Protein AF-A0A914U7F3-F1 (afdb_monomer)

Foldseek 3Di:
DDDDDDDDDDDDDDDDPDPCPPCVVVVVVVVLVVDDPVVNVVVVVVVVVVPPDDDDDDDDDDDDDDDDDDDDDDDDDDDDDDDDDDDDDDDDDDDDDPDPDDPPDPPPPCLVVLVVVQVVLVVVLVVLVVVLVVLVVVLVVLVVVLVVLVVVLVVLVVVQVVCPPNRDVVSSVVSVVVSVVSVVVSVVSVVVSVVSVVVSVVSLVVQCVDPSRVPPPVSVVSVVD

Radius of gyration: 33.38 Å; Cα contacts (8 Å, |Δi|>4): 87; chains: 1; bounding box: 65×65×90 Å

pLDDT: mean 70.95, std 24.15, range [32.59, 98.25]

Mean predicted aligned error: 20.34 Å

Sequence (225 aa):
MQRVTKLVALGTGGGAAYYGYQNYDMIKEKMEESLPAPVREFLGMARKHQIAAVEPPKIKSLPSPVVPREEPVSTTKLPSPPLKKPDAPIRTVEPVDVKASHIGSITSSNTAEANELNKQLENRILAAISSAEKKVKTANDAKVHTIQAIQEHAARLKKAVDDGANANWDLVSESLINTEKLSKSDMSVEAHSRNYIDSLRKIINDGKSNPSTSNNPLLLNAIET

Solvent-accessible surface area (backbone atoms only — not comparable to full-atom values): 14123 Å² total; per-residue (Å²): 136,88,83,84,82,83,84,79,83,84,77,87,75,90,88,72,92,84,67,59,81,89,43,45,68,64,54,47,51,58,52,52,69,71,44,59,68,73,59,43,53,52,57,53,53,60,49,62,76,59,71,82,65,80,84,80,82,88,74,82,84,78,84,80,85,84,80,83,80,88,75,91,81,81,89,78,89,81,85,82,84,84,90,78,85,91,81,86,81,92,78,84,88,73,90,76,81,81,75,77,76,79,77,75,80,76,77,87,81,54,60,68,62,30,49,50,53,34,54,55,48,50,56,48,49,54,54,32,49,56,50,23,52,54,33,44,50,52,24,50,52,35,45,52,53,27,52,51,33,48,51,51,27,52,53,42,45,50,49,27,62,75,45,53,93,74,37,58,61,64,65,30,51,54,32,46,53,50,26,53,53,37,45,56,49,27,55,53,40,39,55,52,23,50,54,37,48,53,49,39,52,48,54,48,51,54,36,54,72,32,86,68,35,43,83,43,69,64,58,62,58,62,71,80,105

Nearest PDB structures (foldseek):
  8qbs-assembly1_A  TM=7.325E-01  e=6.438E-01  Nostoc punctiforme
  7o3x-assembly1_C  TM=5.252E-01  e=4.048E-01  Synechocystis sp. PCC 6803 substr. Kazusa
  6zw4-assembly1_E  TM=6.845E-01  e=1.368E+00  Nostoc punctiforme
  8qhw-assembly1_E  TM=4.955E-01  e=8.604E-01  Synechocystis sp. PCC 6803
  8qbw-assembly1_A  TM=4.925E-01  e=9.118E-01  Nostoc punctiforme

Secondary structure (DSSP, 8-state):
----------------SSS-SSSHHHHHHHHHHTS-HHHHHHHHHHHHTTTTS-PPP-PPPPPPPPPPPP--------PPPPP---------PPPPP----------TTSHHHHHHHHHHHHHHHHHHHHHHHHHHHHHHHHHHHHHHHHHHHHHHHHHHHHHGGG--HHHHHHHHHHHHHHHHHHHHHHHHHHHHHHHHHHHHHHHHHSTTTTT-HHHHHHHH-

Structure (mmCIF, N/CA/C/O backbone):
data_AF-A0A914U7F3-F1
#
_entry.id   AF-A0A914U7F3-F1
#
loop_
_atom_site.group_PDB
_atom_site.id
_atom_site.type_symbol
_atom_site.label_atom_id
_atom_site.label_alt_id
_atom_site.label_comp_id
_atom_site.label_asym_id
_atom_site.label_entity_id
_atom_site.label_seq_id
_atom_site.pdbx_PDB_ins_code
_atom_site.Cartn_x
_atom_site.Cartn_y
_atom_site.Cartn_z
_atom_site.occupancy
_atom_site.B_iso_or_equiv
_atom_site.auth_seq_id
_atom_site.auth_comp_id
_atom_site.auth_asym_id
_atom_site.auth_atom_id
_atom_site.pdbx_PDB_model_num
ATOM 1 N N . MET A 1 1 ? 35.475 -22.602 -35.988 1.00 41.44 1 MET A N 1
ATOM 2 C CA . ME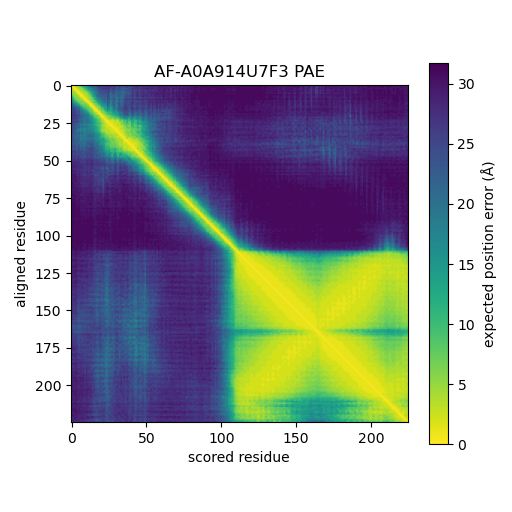T A 1 1 ? 35.498 -22.197 -34.565 1.00 41.44 1 MET A CA 1
ATOM 3 C C . MET A 1 1 ? 34.095 -22.364 -33.997 1.00 41.44 1 MET A C 1
ATOM 5 O O . MET A 1 1 ? 33.190 -21.669 -34.438 1.00 41.44 1 MET A O 1
ATOM 9 N N . GLN A 1 2 ? 33.892 -23.351 -33.124 1.00 35.84 2 GLN A N 1
ATOM 10 C CA . GLN A 1 2 ? 32.588 -23.705 -32.549 1.00 35.84 2 GLN A CA 1
ATOM 11 C C . GLN A 1 2 ? 32.233 -22.761 -31.388 1.00 35.84 2 GLN A C 1
ATOM 13 O O . GLN A 1 2 ? 33.044 -22.559 -30.488 1.00 35.84 2 GLN A O 1
ATOM 18 N N . ARG A 1 3 ? 31.024 -22.183 -31.408 1.00 37.38 3 ARG A N 1
ATOM 19 C CA . ARG A 1 3 ? 30.449 -21.431 -30.282 1.00 37.38 3 ARG A CA 1
ATOM 20 C C . ARG A 1 3 ? 29.762 -22.418 -29.339 1.00 37.38 3 ARG A C 1
ATOM 22 O O . ARG A 1 3 ? 28.837 -23.109 -29.751 1.00 37.38 3 ARG A O 1
ATOM 29 N N . VAL A 1 4 ? 30.220 -22.488 -28.091 1.00 35.50 4 VAL A N 1
ATOM 30 C CA . VAL A 1 4 ? 29.595 -23.298 -27.037 1.00 35.50 4 VAL A CA 1
ATOM 31 C C . VAL A 1 4 ? 28.573 -22.426 -26.311 1.00 35.50 4 VAL A C 1
ATOM 33 O O . VAL A 1 4 ? 28.933 -21.575 -25.500 1.00 35.50 4 VAL A O 1
ATOM 36 N N . THR A 1 5 ? 27.295 -22.622 -26.622 1.00 39.25 5 THR A N 1
ATOM 37 C CA . THR A 1 5 ? 26.173 -22.004 -25.908 1.00 39.25 5 THR A CA 1
ATOM 38 C C . THR A 1 5 ? 25.952 -22.769 -24.604 1.00 39.25 5 THR A C 1
ATOM 40 O O . THR A 1 5 ? 25.479 -23.903 -24.623 1.00 39.25 5 THR A O 1
ATOM 43 N N . LYS A 1 6 ? 26.311 -22.179 -23.459 1.00 35.12 6 LYS A N 1
ATOM 44 C CA . LYS A 1 6 ? 25.929 -22.718 -22.146 1.00 35.12 6 LYS A CA 1
ATOM 45 C C . LYS A 1 6 ? 24.510 -22.256 -21.823 1.00 35.12 6 LYS A C 1
ATOM 47 O O . LYS A 1 6 ? 24.288 -21.091 -21.512 1.00 35.12 6 LYS A O 1
ATOM 52 N N . LEU A 1 7 ? 23.562 -23.182 -21.928 1.00 32.59 7 LEU A N 1
ATOM 53 C CA . LEU A 1 7 ? 22.204 -23.037 -21.416 1.00 32.59 7 LEU A CA 1
ATOM 54 C C . LEU A 1 7 ? 22.272 -23.081 -19.879 1.00 32.59 7 LEU A C 1
ATOM 56 O O . LEU A 1 7 ? 22.717 -24.083 -19.321 1.00 32.59 7 LEU A O 1
ATOM 60 N N . VAL A 1 8 ? 21.857 -22.016 -19.191 1.00 35.72 8 VAL A N 1
ATOM 61 C CA . VAL A 1 8 ? 21.651 -22.044 -17.735 1.00 35.72 8 VAL A CA 1
ATOM 62 C C . VAL A 1 8 ? 20.157 -22.211 -17.494 1.00 35.72 8 VAL A C 1
ATOM 64 O O . VAL A 1 8 ? 19.360 -21.331 -17.809 1.00 35.72 8 VAL A O 1
ATOM 67 N N . ALA A 1 9 ? 19.784 -23.383 -16.984 1.00 34.66 9 ALA A N 1
ATOM 68 C CA . ALA A 1 9 ? 18.431 -23.692 -16.556 1.00 34.66 9 ALA A CA 1
ATOM 69 C C . ALA A 1 9 ? 18.083 -22.871 -15.303 1.00 34.66 9 ALA A C 1
ATOM 71 O O . ALA A 1 9 ? 18.714 -23.026 -14.257 1.00 34.66 9 ALA A O 1
ATOM 72 N N . LEU A 1 10 ? 17.073 -22.007 -15.404 1.00 38.62 10 LEU A N 1
ATOM 73 C CA . 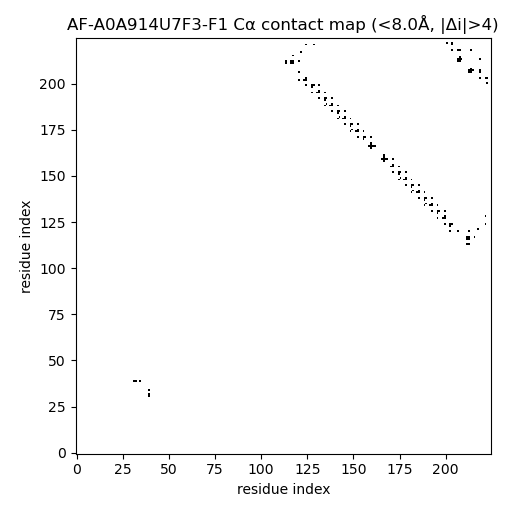LEU A 1 10 ? 16.441 -21.363 -14.255 1.00 38.62 10 LEU A CA 1
ATOM 74 C C . LEU A 1 10 ? 15.453 -22.355 -13.638 1.00 38.62 10 LEU A C 1
ATOM 76 O O . LEU A 1 10 ? 14.345 -22.547 -14.136 1.00 38.62 10 LEU A O 1
ATOM 80 N N . GLY A 1 11 ? 15.896 -23.021 -12.573 1.00 33.91 11 GLY A N 1
ATOM 81 C CA . GLY A 1 11 ? 15.040 -23.839 -11.727 1.00 33.91 11 GLY A CA 1
ATOM 82 C C . GLY A 1 11 ? 14.036 -22.962 -10.982 1.00 33.91 11 GLY A C 1
ATOM 83 O O . GLY A 1 11 ? 14.407 -22.106 -10.183 1.00 33.91 11 GLY A O 1
ATOM 84 N N . THR A 1 12 ? 12.758 -23.196 -11.249 1.00 43.75 12 THR A N 1
ATOM 85 C CA . THR A 1 12 ? 11.628 -22.797 -10.414 1.00 43.75 12 THR A CA 1
ATOM 86 C C . THR A 1 12 ? 11.742 -23.474 -9.047 1.00 43.75 12 THR A C 1
ATOM 88 O O . THR A 1 12 ? 11.732 -24.697 -8.944 1.00 43.75 12 THR A O 1
ATOM 91 N N . GLY A 1 13 ? 11.838 -22.682 -7.981 1.00 33.25 13 GLY A N 1
ATOM 92 C CA . GLY A 1 13 ? 11.866 -23.185 -6.610 1.00 33.25 13 GLY A CA 1
ATOM 93 C C . GLY A 1 13 ? 11.376 -22.117 -5.647 1.00 33.25 13 GLY A C 1
ATOM 94 O O . GLY A 1 13 ? 12.127 -21.224 -5.266 1.00 33.25 13 GLY A O 1
ATOM 95 N N . GLY A 1 14 ? 10.092 -22.188 -5.299 1.00 40.19 14 GLY A N 1
ATOM 96 C CA . GLY A 1 14 ? 9.510 -21.396 -4.224 1.00 40.19 14 GLY A CA 1
ATOM 97 C C . GLY A 1 14 ? 10.118 -21.777 -2.873 1.00 40.19 14 GLY A C 1
ATOM 98 O O . GLY A 1 14 ? 10.423 -22.941 -2.631 1.00 40.19 14 GLY A O 1
ATOM 99 N N . GLY A 1 15 ? 10.264 -20.785 -1.993 1.00 36.88 15 GLY A N 1
ATOM 100 C CA . GLY A 1 15 ? 10.616 -20.996 -0.586 1.00 36.88 15 GLY A CA 1
ATOM 101 C C . GLY A 1 15 ? 11.867 -20.253 -0.123 1.00 36.88 15 GLY A C 1
ATOM 102 O O . GLY A 1 15 ? 12.867 -20.886 0.180 1.00 36.88 15 GLY A O 1
ATOM 103 N N . ALA A 1 16 ? 11.813 -18.921 -0.016 1.00 42.28 16 ALA A N 1
ATOM 104 C CA . ALA A 1 16 ? 12.786 -18.154 0.776 1.00 42.28 16 ALA A CA 1
ATOM 105 C C . ALA A 1 16 ? 12.278 -16.735 1.105 1.00 42.28 16 ALA A C 1
ATOM 107 O O . ALA A 1 16 ? 12.940 -15.745 0.812 1.00 42.28 16 ALA A O 1
ATOM 108 N N . ALA A 1 17 ? 11.094 -16.604 1.709 1.00 44.06 17 ALA A N 1
ATOM 109 C CA . ALA A 1 17 ? 10.559 -15.289 2.089 1.00 44.06 17 ALA A CA 1
ATOM 110 C C . ALA A 1 17 ? 11.044 -14.773 3.465 1.00 44.06 17 ALA A C 1
ATOM 112 O O . ALA A 1 17 ? 10.622 -13.697 3.872 1.00 44.06 17 ALA A O 1
ATOM 113 N N . TYR A 1 18 ? 11.920 -15.488 4.191 1.00 41.44 18 TYR A N 1
ATOM 114 C CA . TYR A 1 18 ? 12.232 -15.139 5.593 1.00 41.44 18 TYR A CA 1
ATOM 115 C C . TYR A 1 18 ? 13.701 -14.790 5.916 1.00 41.44 18 TYR A C 1
ATOM 117 O O . TYR A 1 18 ? 13.991 -14.372 7.030 1.00 41.44 18 TYR A O 1
ATOM 125 N N . TYR A 1 19 ? 14.636 -14.872 4.960 1.00 42.50 19 TYR A N 1
ATOM 126 C CA . TYR A 1 19 ? 16.066 -14.568 5.206 1.00 42.50 19 TYR A CA 1
ATOM 127 C C . TYR A 1 19 ? 16.652 -13.461 4.308 1.00 42.50 19 TYR A C 1
ATOM 129 O O . TYR A 1 19 ? 17.867 -13.291 4.232 1.00 42.50 19 TYR A O 1
ATOM 137 N N . GLY A 1 20 ? 15.806 -12.680 3.628 1.00 41.25 20 GLY A N 1
ATOM 138 C CA . GLY A 1 20 ? 16.241 -11.744 2.582 1.00 41.25 20 GLY A CA 1
ATOM 139 C C . GLY A 1 20 ? 16.941 -10.462 3.053 1.00 41.25 20 GLY A C 1
ATOM 140 O O . GLY A 1 20 ? 17.591 -9.815 2.240 1.00 41.25 20 GLY A O 1
ATOM 141 N N . TYR A 1 21 ? 16.843 -10.079 4.331 1.00 47.38 21 TYR A N 1
ATOM 142 C CA . TYR A 1 21 ? 17.293 -8.744 4.756 1.00 47.38 21 TYR A CA 1
ATOM 143 C C . TYR A 1 21 ? 18.783 -8.636 5.101 1.00 47.38 21 TYR A C 1
ATOM 145 O O . TYR A 1 21 ? 19.356 -7.570 4.916 1.00 47.38 21 TYR A O 1
ATOM 153 N N . GLN A 1 22 ? 19.435 -9.708 5.568 1.00 47.53 22 GLN A N 1
ATOM 154 C CA . GLN A 1 22 ? 20.857 -9.631 5.953 1.00 47.53 22 GLN A CA 1
ATOM 155 C C . GLN A 1 22 ? 21.830 -9.899 4.799 1.00 47.53 22 GLN A C 1
ATOM 157 O O . GLN A 1 22 ? 22.999 -9.556 4.903 1.00 47.53 22 GLN A O 1
ATOM 162 N N . ASN A 1 23 ? 21.356 -10.473 3.689 1.00 49.81 23 ASN A N 1
ATOM 163 C CA . ASN A 1 23 ? 22.204 -10.874 2.561 1.00 49.81 23 ASN A CA 1
ATOM 164 C C . ASN A 1 23 ? 21.745 -10.293 1.218 1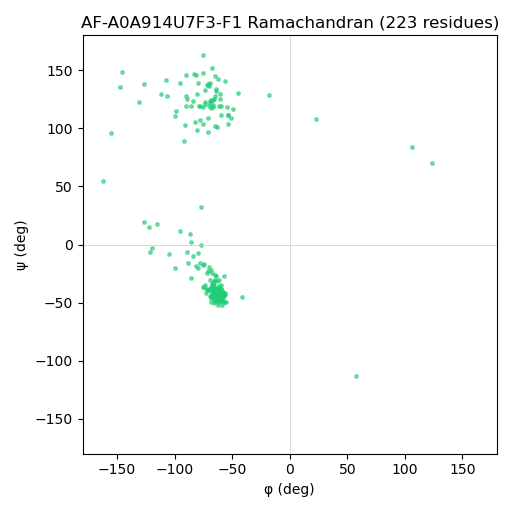.00 49.81 23 ASN A C 1
ATOM 166 O O . ASN A 1 23 ? 22.136 -10.807 0.169 1.00 49.81 23 ASN A O 1
ATOM 170 N N . TYR A 1 24 ? 20.931 -9.231 1.225 1.00 56.81 24 TYR A N 1
ATOM 171 C CA . TYR A 1 24 ? 20.471 -8.602 -0.015 1.00 56.81 24 TYR A CA 1
ATOM 172 C C . TYR A 1 24 ? 21.653 -8.122 -0.863 1.00 56.81 24 TYR A C 1
ATOM 174 O O . TYR A 1 24 ? 21.693 -8.400 -2.056 1.00 56.81 24 TYR A O 1
ATOM 182 N N . ASP A 1 25 ? 22.659 -7.504 -0.239 1.00 56.91 25 ASP A N 1
ATOM 183 C CA . ASP A 1 25 ? 23.841 -6.998 -0.944 1.00 56.91 25 ASP A CA 1
ATOM 184 C C . ASP A 1 25 ? 24.703 -8.122 -1.526 1.00 56.91 25 ASP A C 1
ATOM 186 O O . ASP A 1 25 ? 25.122 -8.036 -2.675 1.00 56.91 25 ASP A O 1
ATOM 190 N N . MET A 1 26 ? 24.877 -9.229 -0.799 1.00 57.00 26 MET A N 1
ATOM 191 C CA . MET A 1 26 ? 25.629 -10.394 -1.280 1.00 57.00 26 MET A CA 1
ATOM 192 C C . MET A 1 26 ? 24.915 -11.132 -2.420 1.00 57.00 26 MET A C 1
ATOM 194 O O . MET A 1 26 ? 25.554 -11.623 -3.350 1.00 57.00 26 MET A O 1
ATOM 198 N N . ILE A 1 27 ? 23.587 -11.251 -2.347 1.00 56.66 27 ILE A N 1
ATOM 199 C CA . ILE A 1 27 ? 22.786 -11.880 -3.406 1.00 56.66 27 ILE A CA 1
ATOM 200 C C . ILE A 1 27 ? 22.742 -10.965 -4.635 1.00 56.66 27 ILE A C 1
ATOM 202 O O . ILE A 1 27 ? 22.871 -11.444 -5.761 1.00 56.66 27 ILE A O 1
ATOM 206 N N . LYS A 1 28 ? 22.628 -9.651 -4.424 1.00 58.00 28 LYS A N 1
ATOM 207 C CA . LYS A 1 28 ? 22.655 -8.637 -5.477 1.00 58.00 28 LYS A CA 1
ATOM 208 C C . LYS A 1 28 ? 24.008 -8.590 -6.180 1.00 58.00 28 LYS A C 1
ATOM 210 O O . LYS A 1 28 ? 24.029 -8.604 -7.402 1.00 58.00 28 LYS A O 1
ATOM 215 N N . GLU A 1 29 ? 25.117 -8.621 -5.447 1.00 63.88 29 GLU A N 1
ATOM 216 C CA . GLU A 1 29 ? 26.469 -8.643 -6.018 1.00 63.88 29 GLU A CA 1
ATOM 217 C C . GLU A 1 29 ? 26.694 -9.893 -6.878 1.00 63.88 29 GLU A C 1
ATOM 219 O O . GLU A 1 29 ? 27.146 -9.792 -8.018 1.00 63.88 29 GLU A O 1
ATOM 224 N N . LYS A 1 30 ? 26.262 -11.065 -6.394 1.00 64.69 30 LYS A N 1
ATOM 225 C CA . LYS A 1 30 ? 26.340 -12.320 -7.157 1.00 64.69 30 LYS A CA 1
ATOM 226 C C . LYS A 1 30 ? 25.439 -12.335 -8.394 1.00 64.69 30 LYS A C 1
ATOM 228 O O . LYS A 1 30 ? 25.796 -12.950 -9.397 1.00 64.69 30 LYS A O 1
ATOM 233 N N . MET A 1 31 ? 24.284 -11.670 -8.351 1.00 59.28 31 MET A N 1
ATOM 234 C CA . MET A 1 31 ? 23.434 -11.502 -9.533 1.00 59.28 31 MET A CA 1
ATOM 235 C C . MET A 1 31 ? 24.028 -10.499 -10.525 1.00 59.28 31 MET A C 1
ATOM 237 O O . MET A 1 31 ? 24.031 -10.774 -11.723 1.00 59.28 31 MET A O 1
ATOM 241 N N . GLU A 1 32 ? 24.570 -9.380 -10.045 1.00 58.91 32 GLU A N 1
ATOM 242 C CA . GLU A 1 32 ? 25.202 -8.338 -10.864 1.00 58.91 32 GLU A CA 1
ATOM 243 C C . GLU A 1 32 ? 26.478 -8.838 -11.557 1.00 58.91 32 GLU A C 1
ATOM 245 O O . GLU A 1 32 ? 26.768 -8.431 -12.682 1.00 58.91 32 GLU A O 1
ATOM 250 N N . GLU A 1 33 ? 27.210 -9.766 -10.938 1.00 68.69 33 GLU A N 1
ATOM 251 C CA . GLU A 1 33 ? 28.368 -10.429 -11.544 1.00 68.69 33 GLU A CA 1
ATOM 252 C C . GLU A 1 33 ? 27.976 -11.429 -12.647 1.00 68.69 33 GLU A C 1
ATOM 254 O O . GLU A 1 33 ? 28.753 -11.668 -13.571 1.00 68.69 33 GLU A O 1
ATOM 259 N N . SER A 1 34 ? 26.748 -11.961 -12.608 1.00 69.00 34 SER A N 1
ATOM 260 C CA . SER A 1 34 ? 26.222 -12.857 -13.649 1.00 69.00 34 SER A CA 1
ATOM 261 C C . SER A 1 34 ? 25.728 -12.129 -14.908 1.00 69.00 34 SER A C 1
ATOM 263 O O . SER A 1 34 ? 25.388 -12.775 -15.903 1.00 69.00 34 SER A O 1
ATOM 265 N N . LEU A 1 35 ? 25.680 -10.791 -14.883 1.00 65.62 35 LEU A N 1
ATOM 266 C CA . LEU A 1 35 ? 25.182 -9.992 -15.997 1.00 65.62 35 LEU A CA 1
ATOM 267 C C . LEU A 1 35 ? 26.252 -9.798 -17.087 1.00 65.62 35 LEU A C 1
ATOM 269 O O . LEU A 1 35 ? 27.436 -9.630 -16.787 1.00 65.62 35 LEU A O 1
ATOM 273 N N . PRO A 1 36 ? 25.848 -9.747 -18.370 1.00 69.69 36 PRO A N 1
ATOM 274 C CA . PRO A 1 36 ? 26.749 -9.390 -19.460 1.00 69.69 36 PRO A CA 1
ATOM 275 C C . PRO A 1 36 ? 27.402 -8.018 -19.227 1.00 69.69 36 PRO A C 1
ATOM 277 O O . PRO A 1 36 ? 26.730 -7.074 -18.809 1.00 69.69 36 PRO A O 1
ATOM 280 N N . ALA A 1 37 ? 28.689 -7.887 -19.572 1.00 69.00 37 ALA A N 1
ATOM 281 C CA . ALA A 1 37 ? 29.485 -6.660 -19.424 1.00 69.00 37 ALA A CA 1
ATOM 282 C C . ALA A 1 37 ? 28.765 -5.338 -19.797 1.00 69.00 37 ALA A C 1
ATOM 284 O O . ALA A 1 37 ? 28.814 -4.417 -18.981 1.00 69.00 37 ALA A O 1
ATOM 285 N N . PRO A 1 38 ? 28.030 -5.223 -20.926 1.00 66.00 38 PRO A N 1
ATOM 286 C CA . PRO A 1 38 ? 27.336 -3.974 -21.264 1.00 66.00 38 PRO A CA 1
ATOM 287 C C . PRO A 1 38 ? 26.217 -3.600 -20.276 1.00 66.00 38 PRO A C 1
ATOM 289 O O . PRO A 1 38 ? 25.974 -2.422 -20.028 1.00 66.00 38 PRO A O 1
ATOM 292 N N . VAL A 1 39 ? 25.561 -4.588 -19.656 1.00 63.62 39 VAL A N 1
ATOM 293 C CA . VAL A 1 39 ? 24.517 -4.362 -18.641 1.00 63.62 39 VAL A CA 1
ATOM 294 C C . VAL A 1 39 ? 25.147 -3.919 -17.317 1.00 63.62 39 VAL A C 1
ATOM 296 O O . VAL A 1 39 ? 24.613 -3.046 -16.634 1.00 63.62 39 VAL A O 1
ATOM 299 N N . ARG A 1 40 ? 26.318 -4.472 -16.974 1.00 64.69 40 ARG A N 1
ATOM 300 C CA . ARG A 1 40 ? 27.085 -4.100 -15.775 1.00 64.69 40 ARG A CA 1
ATOM 301 C C . ARG A 1 40 ? 27.629 -2.671 -15.861 1.00 64.69 40 ARG A C 1
ATOM 303 O O . ARG A 1 40 ? 27.576 -1.941 -14.872 1.00 64.69 40 ARG A O 1
ATOM 310 N N . GLU A 1 41 ? 28.111 -2.255 -17.031 1.00 69.06 41 GLU A N 1
ATOM 311 C CA . GLU A 1 41 ? 28.569 -0.880 -17.270 1.00 69.06 41 GLU A CA 1
ATOM 312 C C . GLU A 1 41 ? 27.421 0.133 -17.166 1.00 69.06 41 GLU A C 1
ATOM 314 O O . GLU A 1 41 ? 27.574 1.161 -16.504 1.00 69.06 41 GLU A O 1
ATOM 319 N N . PHE A 1 42 ? 26.248 -0.193 -17.717 1.00 63.75 42 PHE A N 1
ATOM 320 C CA . PHE A 1 42 ? 25.045 0.635 -17.600 1.00 63.75 42 PHE A CA 1
ATOM 321 C C . PHE A 1 42 ? 24.587 0.795 -16.138 1.00 63.75 42 PHE A C 1
ATOM 323 O O . PHE A 1 42 ? 24.378 1.916 -15.666 1.00 63.75 42 PHE A O 1
ATOM 330 N N . LEU A 1 43 ? 24.531 -0.305 -15.375 1.00 59.44 43 LEU A N 1
ATOM 331 C CA . LEU A 1 43 ? 24.205 -0.273 -13.942 1.00 59.44 43 LEU A CA 1
ATOM 332 C C . LEU A 1 43 ? 25.227 0.548 -13.132 1.00 59.44 43 LEU A C 1
ATOM 334 O O . LEU A 1 43 ? 24.867 1.272 -12.202 1.00 59.44 43 LEU A O 1
ATOM 338 N N . GLY A 1 44 ? 26.510 0.455 -13.495 1.00 58.38 44 GLY A N 1
ATOM 339 C CA . GLY A 1 44 ? 27.591 1.229 -12.884 1.00 58.38 44 GLY A CA 1
ATOM 340 C C . GLY A 1 44 ? 27.505 2.733 -13.170 1.00 58.38 44 GLY A C 1
ATOM 341 O O . GLY A 1 44 ? 27.843 3.542 -12.303 1.00 58.38 44 GLY A O 1
ATOM 342 N N . MET A 1 45 ? 27.020 3.132 -14.350 1.00 57.62 45 MET A N 1
ATOM 343 C CA . MET A 1 45 ? 26.814 4.541 -14.710 1.00 57.62 45 MET A CA 1
ATOM 344 C C . MET A 1 45 ? 25.602 5.167 -14.008 1.00 57.62 45 MET A C 1
ATOM 346 O O . MET A 1 45 ? 25.681 6.326 -13.588 1.00 57.62 45 MET A O 1
ATOM 350 N N . ALA A 1 46 ? 24.530 4.400 -13.792 1.00 55.41 46 ALA A N 1
ATOM 351 C CA . ALA A 1 46 ? 23.372 4.849 -13.014 1.00 55.41 46 ALA A CA 1
ATOM 352 C C . ALA A 1 46 ? 23.749 5.191 -11.556 1.00 55.41 46 ALA A C 1
ATOM 354 O O . ALA A 1 46 ? 23.271 6.179 -11.000 1.00 55.41 46 ALA A O 1
ATOM 355 N N . ARG A 1 47 ? 24.694 4.447 -10.955 1.00 54.28 47 ARG A N 1
ATOM 356 C CA . ARG A 1 47 ? 25.203 4.726 -9.596 1.00 54.28 47 ARG A CA 1
ATOM 357 C C . ARG A 1 47 ? 26.018 6.018 -9.503 1.00 54.28 47 ARG A C 1
ATOM 359 O O . ARG A 1 47 ? 25.917 6.728 -8.506 1.00 54.28 47 ARG A O 1
ATOM 366 N N . LYS A 1 48 ? 26.803 6.363 -10.531 1.00 50.31 48 LYS A N 1
ATOM 367 C CA . LYS A 1 48 ? 27.650 7.575 -10.509 1.00 50.31 48 LYS A CA 1
ATOM 368 C C . LYS A 1 48 ? 26.838 8.874 -10.452 1.00 50.31 48 LYS A C 1
ATOM 370 O O . LYS A 1 48 ? 27.320 9.851 -9.891 1.00 50.31 48 LYS A O 1
ATOM 375 N N . HIS A 1 49 ? 25.601 8.864 -10.944 1.00 49.56 49 HIS A N 1
ATOM 376 C CA . HIS A 1 49 ? 24.703 10.020 -10.883 1.00 49.56 49 HIS A CA 1
ATOM 377 C C . HIS A 1 49 ? 23.946 10.140 -9.545 1.00 49.56 49 HIS A C 1
ATOM 379 O O . HIS A 1 49 ? 23.352 11.181 -9.283 1.00 49.56 49 HIS A O 1
ATOM 385 N N . GLN A 1 50 ? 23.999 9.123 -8.671 1.00 49.47 50 GLN A N 1
ATOM 386 C CA . GLN A 1 50 ? 23.357 9.141 -7.347 1.00 49.47 50 GLN A CA 1
ATOM 387 C C . GLN A 1 50 ? 24.313 9.465 -6.184 1.00 49.47 50 GLN A C 1
ATOM 389 O O . GLN A 1 50 ? 23.846 9.886 -5.133 1.00 49.47 50 GLN A O 1
ATOM 394 N N . ILE A 1 51 ? 25.635 9.308 -6.344 1.00 45.62 51 ILE A N 1
ATOM 395 C CA . ILE A 1 51 ? 26.608 9.470 -5.236 1.00 45.62 51 ILE A CA 1
ATOM 396 C C . ILE A 1 51 ? 27.111 10.925 -5.088 1.00 45.62 51 ILE A C 1
ATOM 398 O O . ILE A 1 51 ? 27.782 11.259 -4.118 1.00 45.62 51 ILE A O 1
ATOM 402 N N . ALA A 1 52 ? 26.759 11.837 -6.000 1.00 47.81 52 ALA A N 1
ATOM 403 C CA . ALA A 1 52 ? 27.221 13.230 -5.936 1.00 47.81 52 ALA A CA 1
ATOM 404 C C . ALA A 1 52 ? 26.492 14.116 -4.900 1.00 47.81 52 ALA A C 1
ATOM 406 O O . ALA A 1 52 ? 26.833 15.288 -4.762 1.00 47.81 52 ALA A O 1
ATOM 407 N N . ALA A 1 53 ? 25.518 13.598 -4.149 1.00 51.12 53 ALA A N 1
ATOM 408 C CA . ALA A 1 53 ? 24.885 14.351 -3.073 1.00 51.12 53 ALA A CA 1
ATOM 409 C C . ALA A 1 53 ? 24.461 13.421 -1.934 1.00 51.12 53 ALA A C 1
ATOM 411 O O . ALA A 1 53 ? 23.824 12.403 -2.177 1.00 51.12 53 ALA A O 1
ATOM 412 N N . VAL A 1 54 ? 24.754 13.861 -0.707 1.00 42.03 54 VAL A N 1
ATOM 413 C CA . VAL A 1 54 ? 24.446 13.275 0.612 1.00 42.03 54 VAL A CA 1
ATOM 414 C C . VAL A 1 54 ? 25.678 12.650 1.276 1.00 42.03 54 VAL A C 1
ATOM 416 O O . VAL A 1 54 ? 25.907 11.443 1.249 1.00 42.03 54 VAL A O 1
ATOM 419 N N . GLU A 1 55 ? 26.453 13.508 1.946 1.00 46.50 55 GLU A N 1
ATOM 420 C CA . GLU A 1 55 ? 27.269 13.073 3.079 1.00 46.50 55 GLU A CA 1
ATOM 421 C C . GLU A 1 55 ? 26.341 12.510 4.175 1.00 46.50 55 GLU A C 1
ATOM 423 O O . GLU A 1 55 ? 25.364 13.170 4.550 1.00 46.50 55 GLU A O 1
ATOM 428 N N . PRO A 1 56 ? 26.605 11.308 4.712 1.00 45.50 56 PRO A N 1
ATOM 429 C CA . PRO A 1 56 ? 25.825 10.770 5.817 1.00 45.50 56 PRO A CA 1
ATOM 430 C C . PRO A 1 56 ? 26.123 11.546 7.117 1.00 45.50 56 PRO A C 1
ATOM 432 O O . PRO A 1 56 ? 27.291 11.823 7.414 1.00 45.50 56 PRO A O 1
ATOM 435 N N . PRO A 1 57 ? 25.113 11.875 7.945 1.00 44.47 57 PRO A N 1
ATOM 436 C CA . PRO A 1 57 ? 25.355 12.507 9.236 1.00 44.47 57 PRO A CA 1
ATOM 437 C C . PRO A 1 57 ? 26.135 11.561 10.165 1.00 44.47 57 PRO A C 1
ATOM 439 O O . PRO A 1 57 ? 25.787 10.392 10.329 1.00 44.47 57 PRO A O 1
ATOM 442 N N . LYS A 1 58 ? 27.191 12.082 10.806 1.00 42.47 58 LYS A N 1
ATOM 443 C CA . LYS A 1 58 ? 27.993 11.372 11.818 1.00 42.47 58 LYS A CA 1
ATOM 444 C C . LYS A 1 58 ? 27.144 11.069 13.055 1.00 42.47 58 LYS A C 1
ATOM 446 O O . LYS A 1 58 ? 26.944 11.934 13.907 1.00 42.47 58 LYS A O 1
ATOM 451 N N . ILE A 1 59 ? 26.690 9.828 13.181 1.00 41.84 59 ILE A N 1
ATOM 452 C CA . ILE A 1 59 ? 26.065 9.313 14.402 1.00 41.84 59 ILE A CA 1
ATOM 453 C C . ILE A 1 59 ? 27.185 8.851 15.347 1.00 41.84 59 ILE A C 1
ATOM 455 O O . ILE A 1 59 ? 28.028 8.038 14.974 1.00 41.84 59 ILE A O 1
ATOM 459 N N . LYS A 1 60 ? 27.214 9.396 16.570 1.00 45.97 60 LYS A N 1
ATOM 460 C CA . LYS A 1 60 ? 28.096 8.933 17.654 1.00 45.97 60 LYS A CA 1
ATOM 461 C C . LYS A 1 60 ? 27.688 7.509 18.047 1.00 45.97 60 LYS A C 1
ATOM 463 O O . LYS A 1 60 ? 26.515 7.261 18.312 1.00 45.97 60 LYS A O 1
ATOM 468 N N . SER A 1 61 ? 28.649 6.592 18.070 1.00 41.00 61 SER A N 1
ATOM 469 C CA . SER A 1 61 ? 28.455 5.185 18.416 1.00 41.00 61 SER A CA 1
ATOM 470 C C . SER A 1 61 ? 27.924 5.016 19.845 1.00 41.00 61 SER A C 1
ATOM 472 O O . SER A 1 61 ? 28.521 5.494 20.808 1.00 41.00 61 SER A O 1
ATOM 474 N N . LEU A 1 62 ? 26.798 4.313 19.973 1.00 44.97 62 LEU A N 1
ATOM 475 C CA . LEU A 1 62 ? 26.304 3.755 21.233 1.00 44.97 62 LEU A CA 1
ATOM 476 C C . LEU A 1 62 ? 27.009 2.410 21.506 1.00 44.97 62 LEU A C 1
ATOM 478 O O . LEU A 1 62 ? 27.328 1.699 20.549 1.00 44.97 62 LEU A O 1
ATOM 482 N N . PRO A 1 63 ? 27.271 2.048 22.775 1.00 44.72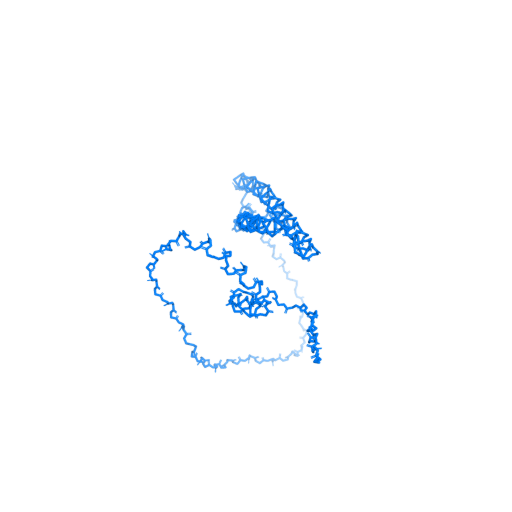 63 PRO A N 1
ATOM 483 C CA . PRO A 1 63 ? 27.964 0.811 23.121 1.00 44.72 63 PRO A CA 1
ATOM 484 C C . PRO A 1 63 ? 27.080 -0.423 22.890 1.00 44.72 63 PRO A C 1
ATOM 486 O O . PRO A 1 63 ? 25.895 -0.431 23.223 1.00 44.72 63 PRO A O 1
ATOM 489 N N . SER A 1 64 ? 27.680 -1.470 22.322 1.00 41.75 64 SER A N 1
ATOM 490 C CA . SER A 1 64 ? 27.039 -2.754 22.022 1.00 41.75 64 SER A CA 1
ATOM 491 C C . SER A 1 64 ? 26.538 -3.471 23.288 1.00 41.75 64 SER A C 1
ATOM 493 O O . SER A 1 64 ? 27.238 -3.462 24.304 1.00 41.75 64 SER A O 1
ATOM 495 N N . PRO A 1 65 ? 25.373 -4.145 23.244 1.00 41.47 65 PRO A N 1
ATOM 496 C CA . PRO A 1 65 ? 24.860 -4.905 24.376 1.00 41.47 65 PRO A CA 1
ATOM 497 C C . PRO A 1 65 ? 25.651 -6.205 24.582 1.00 41.47 65 PRO A C 1
ATOM 499 O O . PRO A 1 65 ? 25.918 -6.961 23.647 1.00 41.47 65 PRO A O 1
ATOM 502 N N . VAL A 1 66 ? 26.015 -6.446 25.840 1.00 46.94 66 VAL A N 1
ATOM 503 C CA . VAL A 1 66 ? 26.658 -7.665 26.340 1.00 46.94 66 VAL A CA 1
ATOM 504 C C . VAL A 1 66 ? 25.689 -8.841 26.208 1.00 46.94 66 VAL A C 1
ATOM 506 O O . VAL A 1 66 ? 24.575 -8.789 26.722 1.00 46.94 66 VAL A O 1
ATOM 509 N N . VAL A 1 67 ? 26.128 -9.904 25.535 1.00 44.31 67 VAL A N 1
ATOM 510 C CA . VAL A 1 67 ? 25.442 -11.203 25.465 1.00 44.31 67 VAL A CA 1
ATOM 511 C C . VAL A 1 67 ? 25.604 -11.922 26.813 1.00 44.31 67 VAL A C 1
ATOM 513 O O . VAL A 1 67 ? 26.746 -12.172 27.210 1.00 44.31 67 VAL A O 1
ATOM 516 N N . PRO A 1 68 ? 24.526 -12.287 27.533 1.00 42.16 68 PRO A N 1
ATOM 517 C CA . PRO A 1 68 ? 24.642 -13.149 28.703 1.00 42.16 68 PRO A CA 1
ATOM 518 C C . PRO A 1 68 ? 24.927 -14.594 28.281 1.00 42.16 68 PRO A C 1
ATOM 520 O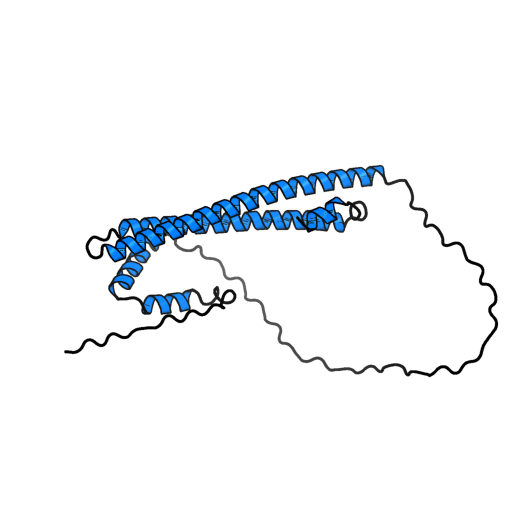 O . PRO A 1 68 ? 24.183 -15.203 27.517 1.00 42.16 68 PRO A O 1
ATOM 523 N N . ARG A 1 69 ? 26.039 -15.118 28.793 1.00 39.16 69 ARG A N 1
ATOM 524 C CA . ARG A 1 69 ? 26.483 -16.511 28.713 1.00 39.16 69 ARG A CA 1
ATOM 525 C C . ARG A 1 69 ? 25.551 -17.383 29.562 1.00 39.16 69 ARG A C 1
ATOM 527 O O . ARG A 1 69 ? 25.428 -17.140 30.759 1.00 39.16 69 ARG A O 1
ATOM 534 N N . GLU A 1 70 ? 24.914 -18.380 28.958 1.00 43.12 70 GLU A N 1
ATOM 535 C CA . GLU A 1 70 ? 24.170 -19.412 29.687 1.00 43.12 70 GLU A CA 1
ATOM 536 C C . GLU A 1 70 ? 25.151 -20.312 30.458 1.00 43.12 70 GLU A C 1
ATOM 538 O O . GLU A 1 70 ? 26.061 -20.900 29.870 1.00 43.12 70 GLU A O 1
ATOM 543 N N . GLU A 1 71 ? 24.966 -20.421 31.776 1.00 44.38 71 GLU A N 1
ATOM 544 C CA . GLU A 1 71 ? 25.543 -21.489 32.598 1.00 44.38 71 GLU A CA 1
ATOM 545 C C . GLU A 1 71 ? 24.437 -22.476 33.024 1.00 44.38 71 GLU A C 1
ATOM 547 O O . GLU A 1 71 ? 23.310 -22.056 33.309 1.00 44.38 71 GLU A O 1
ATOM 552 N N . PRO A 1 72 ? 24.722 -23.792 33.054 1.00 39.09 72 PRO A N 1
ATOM 553 C CA . PRO A 1 72 ? 23.714 -24.831 33.244 1.00 39.09 72 PRO A CA 1
ATOM 554 C C . PRO A 1 72 ? 23.290 -24.957 34.714 1.00 39.09 72 PRO A C 1
ATOM 556 O O . PRO A 1 72 ? 24.093 -25.298 35.583 1.00 39.09 72 PRO A O 1
ATOM 559 N N . VAL A 1 73 ? 22.002 -24.739 34.995 1.00 40.44 73 VAL A N 1
ATOM 560 C CA . VAL A 1 73 ? 21.432 -24.905 36.339 1.00 40.44 73 VAL A CA 1
ATOM 561 C C . VAL A 1 73 ? 20.946 -26.342 36.555 1.00 40.44 73 VAL A C 1
ATOM 563 O O . VAL A 1 73 ? 20.150 -26.895 35.799 1.00 40.44 73 VAL A O 1
ATOM 566 N N . SER A 1 74 ? 21.472 -26.912 37.637 1.00 35.16 74 SER A N 1
ATOM 567 C CA . SER A 1 74 ? 21.258 -28.230 38.234 1.00 35.16 74 SER A CA 1
ATOM 568 C C . SER A 1 74 ? 19.792 -28.685 38.352 1.00 35.16 74 SER A C 1
ATOM 570 O O . SER A 1 74 ? 18.941 -27.999 38.920 1.00 35.16 74 SER A O 1
ATOM 572 N N . THR A 1 75 ? 19.512 -29.908 37.890 1.00 37.84 75 THR A N 1
ATOM 573 C CA . THR A 1 75 ? 18.24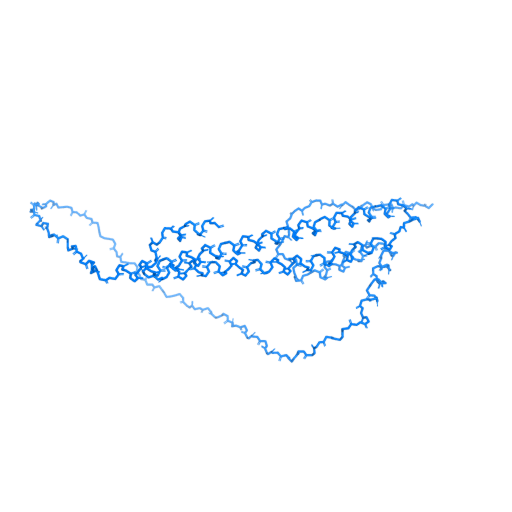4 -30.623 38.090 1.00 37.84 75 THR A CA 1
ATOM 574 C C . THR A 1 75 ? 18.092 -31.078 39.542 1.00 37.84 75 THR A C 1
ATOM 576 O O . THR A 1 75 ? 18.734 -32.042 39.965 1.00 37.84 75 THR A O 1
ATOM 579 N N . THR A 1 76 ? 17.186 -30.446 40.288 1.00 36.31 76 THR A N 1
ATOM 580 C CA . THR A 1 76 ? 16.761 -30.934 41.607 1.00 36.31 76 THR A CA 1
ATOM 581 C C . THR A 1 76 ? 15.436 -31.683 41.454 1.00 36.31 76 THR A C 1
ATOM 583 O O . THR A 1 76 ? 14.427 -31.106 41.054 1.00 36.31 76 THR A O 1
ATOM 586 N N . LYS A 1 77 ? 15.452 -32.993 41.729 1.00 39.16 77 LYS A N 1
ATOM 587 C CA . LYS A 1 77 ? 14.269 -33.867 41.793 1.00 39.16 77 LYS A CA 1
ATOM 588 C C . LYS A 1 77 ? 13.433 -33.513 43.027 1.00 39.16 77 LYS A C 1
ATOM 590 O O . LYS A 1 77 ? 13.992 -33.418 44.116 1.00 39.16 77 LYS A O 1
ATOM 595 N N . LEU A 1 78 ? 12.109 -33.434 42.882 1.00 37.06 78 LEU A N 1
ATOM 596 C CA . LEU A 1 78 ? 11.166 -33.468 44.007 1.00 37.06 78 LEU A CA 1
ATOM 597 C C . LEU A 1 78 ? 10.106 -34.565 43.753 1.00 37.06 78 LEU A C 1
ATOM 599 O O . LEU A 1 78 ? 9.698 -34.727 42.601 1.00 37.06 78 LEU A O 1
ATOM 603 N N . PRO A 1 79 ? 9.708 -35.368 44.764 1.00 42.44 79 PRO A N 1
ATOM 604 C CA . PRO A 1 79 ? 9.025 -36.644 44.562 1.00 42.44 79 PRO A CA 1
ATOM 605 C C . PRO A 1 79 ? 7.497 -36.522 44.510 1.00 42.44 79 PRO A C 1
ATOM 607 O O . PRO A 1 79 ? 6.887 -35.740 45.237 1.00 42.44 79 PRO A O 1
ATOM 610 N N . SER A 1 80 ? 6.884 -37.371 43.687 1.00 42.91 80 SER A N 1
ATOM 611 C CA . SER A 1 80 ? 5.435 -37.559 43.572 1.00 42.91 80 SER A CA 1
ATOM 612 C C . SER A 1 80 ? 4.844 -38.237 44.824 1.00 42.91 80 SER A C 1
ATOM 614 O O . SER A 1 80 ? 5.433 -39.205 45.313 1.00 42.91 80 SER A O 1
ATOM 616 N N . PRO A 1 81 ? 3.672 -37.812 45.332 1.00 50.34 81 PRO A N 1
ATOM 617 C CA . PRO A 1 81 ? 3.001 -38.491 46.440 1.00 50.34 81 PRO A CA 1
ATOM 618 C C . PRO A 1 81 ? 2.321 -39.809 45.994 1.00 50.34 81 PRO A C 1
ATOM 620 O O . PRO A 1 81 ? 1.862 -39.909 44.853 1.00 50.34 81 PRO A O 1
ATOM 623 N N . PRO A 1 82 ? 2.248 -40.837 46.867 1.00 47.34 82 PRO A N 1
ATOM 624 C CA . PRO A 1 82 ? 1.808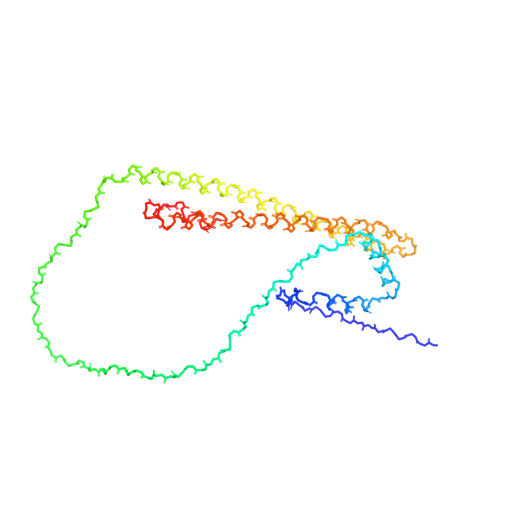 -42.181 46.493 1.00 47.34 82 PRO A CA 1
ATOM 625 C C . PRO A 1 82 ? 0.281 -42.335 46.398 1.00 47.34 82 PRO A C 1
ATOM 627 O O . PRO A 1 82 ? -0.472 -41.899 47.268 1.00 47.34 82 PRO A O 1
ATOM 630 N N . LEU A 1 83 ? -0.150 -43.058 45.361 1.00 43.88 83 LEU A N 1
ATOM 631 C CA . LEU A 1 83 ? -1.506 -43.569 45.150 1.00 43.88 83 LEU A CA 1
ATOM 632 C C . LEU A 1 83 ? -1.864 -44.628 46.211 1.00 43.88 83 LEU A C 1
ATOM 634 O O . LEU A 1 83 ? -1.189 -45.653 46.314 1.00 43.88 83 LEU A O 1
ATOM 638 N N . LYS A 1 84 ? -2.965 -44.429 46.946 1.00 41.69 84 LYS A N 1
ATOM 639 C CA . LYS A 1 84 ? -3.644 -45.494 47.705 1.00 41.69 84 LYS A CA 1
ATOM 640 C C . LYS A 1 84 ? -5.004 -45.788 47.071 1.00 41.69 84 LYS A C 1
ATOM 642 O O . LYS A 1 84 ? -5.770 -44.875 46.780 1.00 41.69 84 LYS A O 1
ATOM 647 N N . LYS A 1 85 ? -5.248 -47.078 46.827 1.00 42.00 85 LYS A N 1
ATOM 648 C CA . LYS A 1 85 ? -6.472 -47.653 46.248 1.00 42.00 85 LYS A CA 1
ATOM 649 C C . LYS A 1 85 ? -7.670 -47.502 47.207 1.00 42.00 85 LYS A C 1
ATOM 651 O O . LYS A 1 85 ? -7.443 -47.507 48.417 1.00 42.00 85 LYS A O 1
ATOM 656 N N . PRO A 1 86 ? -8.912 -47.429 46.698 1.00 43.09 86 PRO A N 1
ATOM 657 C CA . PRO A 1 86 ? -10.112 -47.459 47.524 1.00 43.09 86 PRO A CA 1
ATOM 658 C C . PRO A 1 86 ? -10.617 -48.899 47.724 1.00 43.09 86 PRO A C 1
ATOM 660 O O . PRO A 1 86 ? -10.862 -49.600 46.746 1.00 43.09 86 PRO A O 1
ATOM 663 N N . ASP A 1 87 ? -10.827 -49.297 48.980 1.00 37.16 87 ASP A N 1
ATOM 664 C CA . ASP A 1 87 ? -11.749 -50.374 49.363 1.00 37.16 87 ASP A CA 1
ATOM 665 C C . ASP A 1 87 ? -12.981 -49.722 50.015 1.00 37.16 87 ASP A C 1
ATOM 667 O O . ASP A 1 87 ? -12.859 -48.872 50.899 1.00 37.16 87 ASP A O 1
ATOM 671 N N . ALA A 1 88 ? -14.172 -50.077 49.531 1.00 44.12 88 ALA A N 1
ATOM 672 C CA . ALA A 1 88 ? -15.469 -49.658 50.078 1.00 44.12 88 ALA A CA 1
ATOM 673 C C . ALA A 1 88 ? -15.775 -50.433 51.392 1.00 44.12 88 ALA A C 1
ATOM 675 O O . ALA A 1 88 ? -15.137 -51.465 51.613 1.00 44.12 88 ALA A O 1
ATOM 676 N N . PRO A 1 89 ? -16.725 -50.016 52.269 1.00 46.75 89 PRO A N 1
ATOM 677 C CA . PRO A 1 89 ? -18.153 -49.998 51.920 1.00 46.75 89 PRO A CA 1
ATOM 678 C C . PRO A 1 89 ? -19.013 -48.861 52.531 1.00 46.75 89 PRO A C 1
ATOM 680 O O . PRO A 1 89 ? -18.807 -48.396 53.646 1.00 46.75 89 PRO A O 1
ATOM 683 N N . ILE A 1 90 ? -20.023 -48.470 51.745 1.00 47.84 90 ILE A N 1
ATOM 684 C CA . ILE A 1 90 ? -21.380 -47.986 52.077 1.00 47.84 90 ILE A CA 1
ATOM 685 C C . ILE A 1 90 ? -21.575 -47.381 53.483 1.00 47.84 90 ILE A C 1
ATOM 687 O O . ILE A 1 90 ? -21.727 -48.100 54.471 1.00 47.84 90 ILE A O 1
ATOM 691 N N . ARG A 1 91 ? -21.733 -46.050 53.545 1.00 41.81 91 ARG A N 1
ATOM 692 C CA . ARG A 1 91 ? -22.361 -45.366 54.682 1.00 41.81 91 ARG A CA 1
ATOM 693 C C . ARG A 1 91 ? -23.432 -44.388 54.195 1.00 41.81 91 ARG A C 1
ATOM 695 O O . ARG A 1 91 ? -23.179 -43.526 53.364 1.00 41.81 91 ARG A O 1
ATOM 702 N N . THR A 1 92 ? -24.623 -44.640 54.718 1.00 43.47 92 THR A N 1
ATOM 703 C CA . THR A 1 92 ? -25.895 -43.916 54.725 1.00 43.47 92 THR A CA 1
ATOM 704 C C . THR A 1 92 ? -25.828 -42.426 54.376 1.00 43.47 92 THR A C 1
ATOM 706 O O . THR A 1 92 ? -25.077 -41.667 54.981 1.00 43.47 92 THR A O 1
ATOM 709 N N . VAL A 1 93 ? -26.669 -42.026 53.418 1.00 49.25 93 VAL A N 1
ATOM 710 C CA . VAL A 1 93 ? -26.910 -40.635 53.015 1.00 49.25 93 VAL A CA 1
ATOM 711 C C . VAL A 1 93 ? -27.775 -39.952 54.076 1.00 49.25 93 VAL A C 1
ATOM 713 O O . VAL A 1 93 ? -28.917 -40.358 54.281 1.00 49.25 93 VAL A O 1
ATOM 716 N N . GLU A 1 94 ? -27.255 -38.906 54.716 1.00 54.03 94 GLU A N 1
ATOM 717 C CA . GLU A 1 94 ? -28.075 -37.902 55.402 1.00 54.03 94 GLU A CA 1
ATOM 718 C C . GLU A 1 94 ? -28.299 -36.710 54.454 1.00 54.03 94 GLU A C 1
ATOM 720 O O . GLU A 1 94 ? -27.375 -36.332 53.723 1.00 54.03 94 GLU A O 1
ATOM 725 N N . PRO A 1 95 ? -29.512 -36.131 54.402 1.00 60.56 95 PRO A N 1
ATOM 726 C CA . PRO A 1 95 ? -29.795 -34.997 53.533 1.00 60.56 95 PRO A CA 1
ATOM 727 C C . PRO A 1 95 ? -29.007 -33.765 53.997 1.00 60.56 95 PRO A C 1
ATOM 729 O O . PRO A 1 95 ? -29.161 -33.295 55.119 1.00 60.56 95 PRO A O 1
ATOM 732 N N . VAL A 1 96 ? -28.152 -33.247 53.115 1.00 52.25 96 VAL A N 1
ATOM 733 C CA . VAL A 1 96 ? -27.395 -32.012 53.339 1.00 52.25 96 VAL A CA 1
ATOM 734 C C . VAL A 1 96 ? -28.316 -30.820 53.088 1.00 52.25 96 VAL A C 1
ATOM 736 O O . VAL A 1 96 ? -28.799 -30.634 51.970 1.00 52.25 96 VAL A O 1
ATOM 739 N N . ASP A 1 97 ? -28.525 -30.004 54.121 1.00 49.88 97 ASP A N 1
ATOM 740 C CA . ASP A 1 97 ? -29.172 -28.698 54.017 1.00 49.88 97 ASP A CA 1
ATOM 741 C C . ASP A 1 97 ? -28.463 -27.833 52.966 1.00 49.88 97 ASP A C 1
ATOM 743 O O . ASP A 1 97 ? -27.280 -27.490 53.082 1.00 49.88 97 ASP A O 1
ATOM 747 N N . VAL A 1 98 ? -29.199 -27.463 51.917 1.00 47.78 98 VAL A N 1
ATOM 748 C CA . VAL A 1 98 ? -28.709 -26.578 50.859 1.00 47.78 98 VAL A CA 1
ATOM 749 C C . VAL A 1 98 ? -28.595 -25.169 51.435 1.00 47.78 98 VAL A C 1
ATOM 751 O O . VAL A 1 98 ? -29.561 -24.410 51.491 1.00 47.78 98 VAL A O 1
ATOM 754 N N . LYS A 1 99 ? -27.387 -24.801 51.869 1.00 47.50 99 LYS A N 1
ATOM 755 C CA . LYS A 1 99 ? -27.041 -23.420 52.211 1.00 47.50 99 LYS A CA 1
ATOM 756 C C . LYS A 1 99 ? -27.254 -22.558 50.965 1.00 47.50 99 LYS A C 1
ATOM 758 O O . LYS A 1 99 ? -26.530 -22.704 49.983 1.00 47.50 99 LYS A O 1
ATOM 763 N N . ALA A 1 100 ? -28.260 -21.685 51.009 1.00 48.00 100 ALA A N 1
ATOM 764 C CA . ALA A 1 100 ? -28.551 -20.724 49.954 1.00 48.00 100 ALA A CA 1
ATOM 765 C C . ALA A 1 100 ? -27.264 -19.984 49.560 1.00 48.00 100 ALA A C 1
ATOM 767 O O . ALA A 1 100 ? -26.639 -19.305 50.383 1.00 48.00 100 ALA A O 1
ATOM 768 N N . SER A 1 101 ? -26.848 -20.167 48.306 1.00 41.75 101 SER A N 1
ATOM 769 C CA . SER A 1 101 ? -25.697 -19.478 47.741 1.00 41.75 101 SER A CA 1
ATOM 770 C C . SER A 1 101 ? -25.966 -17.980 47.823 1.00 41.75 101 SER A C 1
ATOM 772 O O . SER A 1 101 ? -26.956 -17.493 47.277 1.00 41.75 101 SER A O 1
ATOM 774 N N . HIS A 1 102 ? -25.110 -17.268 48.556 1.00 42.56 102 HIS A N 1
ATOM 775 C CA . HIS A 1 102 ? -25.114 -15.815 48.637 1.00 42.56 102 HIS A CA 1
ATOM 776 C C . HIS A 1 102 ? -25.122 -15.244 47.215 1.00 42.56 102 HIS A C 1
ATOM 778 O O . HIS A 1 102 ? -24.122 -15.318 46.500 1.00 42.56 102 HIS A O 1
ATOM 784 N N . ILE A 1 103 ? -26.255 -14.668 46.816 1.00 44.59 103 ILE A N 1
ATOM 785 C CA . ILE A 1 103 ? -26.309 -13.696 45.732 1.00 44.59 103 ILE A CA 1
ATOM 786 C C . ILE A 1 103 ? -25.470 -12.527 46.237 1.00 44.59 103 ILE A C 1
ATOM 788 O O . ILE A 1 103 ? -25.896 -11.772 47.111 1.00 44.59 103 ILE A O 1
ATOM 792 N N . GLY A 1 104 ? -24.232 -12.445 45.752 1.00 42.47 104 GLY A N 1
ATOM 793 C CA . GLY A 1 104 ? -23.397 -11.272 45.933 1.00 42.47 104 GLY A CA 1
ATOM 794 C C . GLY A 1 104 ? -24.181 -10.069 45.431 1.00 42.47 104 GLY A C 1
ATOM 795 O O . GLY A 1 104 ? -24.482 -9.965 44.245 1.00 42.47 104 GLY A O 1
ATOM 796 N N . SER A 1 105 ? -24.566 -9.210 46.368 1.00 44.38 105 SER A N 1
ATOM 797 C CA . SER A 1 105 ? -25.159 -7.907 46.115 1.00 44.38 105 SER A CA 1
ATOM 798 C C . SER A 1 105 ? -24.236 -7.123 45.181 1.00 44.38 105 SER A C 1
ATOM 800 O O . SER A 1 105 ? -23.178 -6.650 45.599 1.00 44.38 105 SER A O 1
ATOM 802 N N . ILE A 1 106 ? -24.605 -7.024 43.902 1.00 50.38 106 ILE A N 1
ATOM 803 C CA . ILE A 1 106 ? -24.023 -6.039 42.994 1.00 50.38 106 ILE A CA 1
ATOM 804 C C . ILE A 1 106 ? -24.655 -4.712 43.397 1.00 50.38 106 ILE A C 1
ATOM 806 O O . ILE A 1 106 ? -25.826 -4.451 43.125 1.00 50.38 106 ILE A O 1
ATOM 810 N N . THR A 1 107 ? -23.880 -3.897 44.101 1.00 44.91 107 THR A N 1
ATOM 811 C CA . THR A 1 107 ? -24.216 -2.520 44.444 1.00 44.91 107 THR A CA 1
ATOM 812 C C . THR A 1 107 ? -24.574 -1.747 43.174 1.00 44.91 107 THR A C 1
ATOM 814 O O . THR A 1 107 ? -23.747 -1.476 42.306 1.00 44.91 107 THR A O 1
ATOM 817 N N . SER A 1 108 ? -25.849 -1.387 43.068 1.00 50.69 108 SER A N 1
ATOM 818 C CA . SER A 1 108 ? -26.486 -0.733 41.927 1.00 50.69 108 SER A CA 1
ATOM 819 C C . SER A 1 108 ? -26.189 0.772 41.822 1.00 50.69 108 SER A C 1
ATOM 821 O O . SER A 1 108 ? -27.051 1.529 41.383 1.00 50.69 108 SER A O 1
ATOM 823 N N . SER A 1 109 ? -25.008 1.240 42.243 1.00 46.66 109 SER A N 1
ATOM 824 C CA . SER A 1 109 ? -24.703 2.680 42.325 1.00 46.66 109 SER A CA 1
ATOM 825 C C . SER A 1 109 ? -23.786 3.230 41.222 1.00 46.66 109 SER A C 1
ATOM 827 O O . SER A 1 109 ? -23.668 4.443 41.124 1.00 46.66 109 SER A O 1
ATOM 829 N N . ASN A 1 110 ? -23.191 2.392 40.358 1.00 57.53 110 ASN A N 1
ATOM 830 C CA . ASN A 1 110 ? -22.230 2.824 39.318 1.00 57.53 110 ASN A CA 1
ATOM 831 C C . ASN A 1 110 ? -22.700 2.612 37.865 1.00 57.53 110 ASN A C 1
ATOM 833 O O . ASN A 1 110 ? -21.895 2.627 36.937 1.00 57.53 110 ASN A O 1
ATOM 837 N N . THR A 1 111 ? -23.997 2.415 37.624 1.00 69.69 111 THR A N 1
ATOM 838 C CA . THR A 1 111 ? -24.512 2.146 36.269 1.00 69.69 111 THR A CA 1
ATOM 839 C C . THR A 1 111 ? -24.411 3.355 35.338 1.00 69.69 111 THR A C 1
ATOM 841 O O . THR A 1 111 ? -24.075 3.186 34.173 1.00 69.69 111 THR A O 1
ATOM 844 N N . ALA A 1 112 ? -24.651 4.577 35.823 1.00 79.88 112 ALA A N 1
ATOM 845 C CA . ALA A 1 112 ? -24.605 5.777 34.981 1.00 79.88 112 ALA A CA 1
ATOM 846 C C . ALA A 1 112 ? -23.181 6.113 34.499 1.00 79.88 112 ALA A C 1
ATOM 848 O O . ALA A 1 112 ? -22.979 6.356 33.311 1.00 79.88 112 ALA A O 1
ATOM 849 N N . GLU A 1 113 ? -22.194 6.068 35.397 1.00 83.25 113 GLU A N 1
ATOM 850 C CA . GLU A 1 113 ? -20.785 6.316 35.063 1.00 83.25 113 GLU A CA 1
ATOM 851 C C . GLU A 1 113 ? -20.213 5.206 34.170 1.00 83.25 113 GLU A C 1
ATOM 853 O O . GLU A 1 113 ? -19.563 5.491 33.166 1.00 83.25 113 GLU A O 1
ATOM 858 N N . ALA A 1 114 ? -20.529 3.938 34.459 1.00 82.50 114 ALA A N 1
ATOM 859 C CA . ALA A 1 114 ? -20.141 2.822 33.598 1.00 82.50 114 ALA A CA 1
ATOM 860 C C . ALA A 1 114 ? -20.776 2.917 32.199 1.00 82.50 114 ALA A C 1
ATOM 862 O O . ALA A 1 114 ? -20.118 2.622 31.202 1.00 82.50 114 ALA A O 1
ATOM 863 N N . ASN A 1 115 ? -22.031 3.365 32.097 1.00 86.25 115 ASN A N 1
ATOM 864 C CA . ASN A 1 115 ? -22.697 3.582 30.811 1.00 86.25 115 ASN A CA 1
ATOM 865 C C . ASN A 1 115 ? -22.048 4.717 30.008 1.00 86.25 115 ASN A C 1
ATOM 867 O O . ASN A 1 115 ? -21.910 4.601 28.791 1.00 86.25 115 ASN A O 1
ATOM 871 N N . GLU A 1 116 ? -21.629 5.796 30.666 1.00 89.25 116 GLU A N 1
ATOM 872 C CA . GLU A 1 116 ? -20.926 6.900 30.009 1.00 89.25 116 GLU A CA 1
ATOM 873 C C . GLU A 1 116 ? -19.526 6.479 29.535 1.00 89.25 116 GLU A C 1
ATOM 875 O O . GLU A 1 116 ? -19.164 6.711 28.381 1.00 89.25 116 GLU A O 1
ATOM 880 N N . LEU A 1 117 ? -18.766 5.759 30.368 1.00 88.06 117 LEU A N 1
ATOM 881 C CA . LEU A 1 117 ? -17.474 5.185 29.977 1.00 88.06 117 LEU A CA 1
ATOM 882 C C . LEU A 1 117 ? -17.605 4.205 28.805 1.00 88.06 117 LEU A C 1
ATOM 884 O O . LEU A 1 117 ? -16.754 4.211 27.911 1.00 88.06 117 LEU A O 1
ATOM 888 N N . ASN A 1 118 ? -18.678 3.407 28.776 1.00 88.94 118 ASN A N 1
ATOM 889 C CA . ASN A 1 118 ? -18.990 2.535 27.648 1.00 88.94 118 ASN A CA 1
ATOM 890 C C . ASN A 1 118 ? -19.237 3.343 26.376 1.00 88.94 118 ASN A C 1
ATOM 892 O O . ASN A 1 118 ? -18.534 3.124 25.397 1.00 88.94 118 ASN A O 1
ATOM 896 N N . LYS A 1 119 ? -20.119 4.347 26.393 1.00 91.31 119 LYS A N 1
ATOM 897 C CA . LYS A 1 119 ? -20.352 5.209 25.218 1.00 91.31 119 LYS A CA 1
ATOM 898 C C . LYS A 1 119 ? -19.070 5.869 24.711 1.00 91.31 119 LYS A C 1
ATOM 900 O O . LYS A 1 119 ? -18.826 5.931 23.507 1.00 91.31 119 LYS A O 1
ATOM 905 N N . GLN A 1 120 ? -18.219 6.346 25.616 1.00 92.44 120 GLN A N 1
ATOM 906 C CA . GLN A 1 120 ? -16.934 6.936 25.243 1.00 92.44 120 GLN A CA 1
ATOM 907 C C . GLN A 1 120 ? -15.973 5.913 24.636 1.00 92.44 120 GLN A C 1
ATOM 909 O O . GLN A 1 120 ? -15.200 6.255 23.741 1.00 92.44 120 GLN A O 1
ATOM 914 N N . LEU A 1 121 ? -15.965 4.674 25.129 1.00 92.75 121 LEU A N 1
ATOM 915 C CA . LEU A 1 121 ? -15.190 3.595 24.526 1.00 92.75 121 LEU A CA 1
ATOM 916 C C . LEU A 1 121 ? -15.722 3.257 23.129 1.00 92.75 121 LEU A C 1
ATOM 918 O O . LEU A 1 121 ? -14.934 3.193 22.192 1.00 92.75 121 LEU A O 1
ATOM 922 N N . GLU A 1 122 ? -17.035 3.112 22.971 1.00 91.56 122 GLU A N 1
ATOM 923 C CA . GLU A 1 122 ? -17.680 2.799 21.692 1.00 91.56 122 GLU A CA 1
ATOM 924 C C . GLU A 1 122 ? -17.369 3.855 20.633 1.00 91.56 122 GLU A C 1
ATOM 926 O O . GLU A 1 122 ? -16.895 3.524 19.548 1.00 91.56 122 GLU A O 1
ATOM 931 N N . ASN A 1 123 ? -17.525 5.136 20.974 1.00 94.38 123 ASN A N 1
ATOM 932 C CA . ASN A 1 123 ? -17.184 6.242 20.080 1.00 94.38 123 ASN A CA 1
ATOM 933 C C . ASN A 1 123 ? -15.704 6.216 19.673 1.00 94.38 123 ASN A C 1
ATOM 935 O O . ASN A 1 123 ? -15.373 6.457 18.511 1.00 94.38 123 ASN A O 1
ATOM 939 N N . ARG A 1 124 ? -14.803 5.896 20.613 1.00 93.62 124 ARG A N 1
ATOM 940 C CA . ARG A 1 124 ? -13.365 5.769 20.332 1.00 93.62 124 ARG A CA 1
ATOM 941 C C . ARG A 1 124 ? -13.062 4.582 19.424 1.00 93.62 124 ARG A C 1
ATOM 943 O O . ARG A 1 124 ? -12.283 4.745 18.489 1.00 93.62 124 ARG A O 1
ATOM 950 N N . ILE A 1 125 ? -13.680 3.425 19.662 1.00 93.75 125 ILE A N 1
ATOM 951 C CA . ILE A 1 125 ? -13.531 2.230 18.823 1.00 93.75 125 ILE A CA 1
ATOM 952 C C . ILE A 1 125 ? -14.036 2.520 17.408 1.00 93.75 125 ILE A C 1
ATOM 954 O O . ILE A 1 125 ? -13.300 2.303 16.453 1.00 93.75 125 ILE A O 1
ATOM 958 N N . LEU A 1 126 ? -15.236 3.087 17.256 1.00 93.75 126 LEU A N 1
ATOM 959 C CA . LEU A 1 126 ? -15.811 3.416 15.948 1.00 93.75 126 LEU A CA 1
ATOM 960 C C . LEU A 1 126 ? -14.945 4.418 15.170 1.00 93.75 126 LEU A C 1
ATOM 962 O O . LEU A 1 126 ? -14.671 4.224 13.983 1.00 93.75 126 LEU A O 1
ATOM 966 N N . ALA A 1 127 ? -14.462 5.470 15.837 1.00 94.50 127 ALA A N 1
ATOM 967 C CA . ALA A 1 127 ? -13.566 6.445 15.221 1.00 94.50 127 ALA A CA 1
ATOM 968 C C . ALA A 1 127 ? -12.220 5.820 14.815 1.00 94.50 127 ALA A C 1
ATOM 970 O O . ALA A 1 127 ? -11.689 6.127 13.740 1.00 94.50 127 ALA A O 1
ATOM 971 N N . ALA A 1 128 ? -11.675 4.933 15.652 1.00 94.25 128 ALA A N 1
ATOM 972 C CA . ALA A 1 128 ? -10.433 4.223 15.381 1.00 94.25 128 ALA A CA 1
ATOM 973 C C . ALA A 1 128 ? -10.579 3.238 14.214 1.00 94.25 128 ALA A C 1
ATOM 975 O O . ALA A 1 128 ? -9.730 3.260 13.325 1.00 94.25 128 ALA A O 1
ATOM 976 N N . ILE A 1 129 ? -11.668 2.461 14.156 1.00 94.62 129 ILE A N 1
ATOM 977 C CA . ILE A 1 129 ? -11.984 1.557 13.038 1.00 94.62 129 ILE A CA 1
ATOM 978 C C . ILE A 1 129 ? -12.083 2.351 11.735 1.00 94.62 129 ILE A C 1
ATOM 980 O O . ILE A 1 129 ? -11.365 2.049 10.789 1.00 94.62 129 ILE A O 1
ATOM 984 N N . SER A 1 130 ? -12.880 3.427 11.695 1.00 94.88 130 SER A N 1
ATOM 985 C CA . SER A 1 130 ? -13.024 4.243 10.477 1.00 94.88 130 SER A CA 1
ATOM 986 C C . SER A 1 130 ? -11.695 4.857 10.024 1.00 94.88 130 SER A C 1
ATOM 988 O O . SER A 1 130 ? -11.409 4.954 8.828 1.00 94.88 130 SER A O 1
ATOM 990 N N . SER A 1 131 ? -10.855 5.278 10.972 1.00 94.62 131 SER A N 1
ATOM 991 C CA . SER A 1 131 ? -9.531 5.825 10.665 1.00 94.62 131 SER A CA 1
ATOM 992 C C . SER A 1 131 ? -8.582 4.747 10.142 1.00 94.62 131 SER A C 1
ATOM 994 O O . SER A 1 131 ? -7.902 4.977 9.142 1.00 94.62 131 SER A O 1
ATOM 996 N N . ALA A 1 132 ? -8.555 3.572 10.776 1.00 95.00 132 ALA A N 1
ATOM 997 C CA . ALA A 1 132 ? -7.751 2.434 10.347 1.00 95.00 132 ALA A CA 1
ATOM 998 C C . ALA A 1 132 ? -8.177 1.950 8.956 1.00 95.00 132 ALA A C 1
ATOM 1000 O O . ALA A 1 132 ? -7.327 1.830 8.079 1.00 95.00 132 ALA A O 1
ATOM 1001 N N . GLU A 1 133 ? -9.478 1.796 8.707 1.00 95.25 133 GLU A N 1
ATOM 1002 C CA . GLU A 1 133 ? -10.037 1.395 7.413 1.00 95.25 133 GLU A CA 1
ATOM 1003 C C . GLU A 1 133 ? -9.610 2.353 6.293 1.00 95.25 133 GLU A C 1
ATOM 1005 O O . GLU A 1 133 ? -9.071 1.927 5.269 1.00 95.25 133 GLU A O 1
ATOM 1010 N N . LYS A 1 134 ? -9.756 3.669 6.505 1.00 96.75 134 LYS A N 1
ATOM 1011 C CA . LYS A 1 134 ? -9.313 4.684 5.534 1.00 96.75 134 LYS A CA 1
ATOM 1012 C C . LYS A 1 134 ? -7.824 4.558 5.223 1.00 96.75 134 LYS A C 1
ATOM 1014 O O . LYS A 1 134 ? -7.433 4.644 4.060 1.00 96.75 134 LYS A O 1
ATOM 1019 N N . LYS A 1 135 ? -6.990 4.359 6.247 1.00 96.38 135 LYS A N 1
ATOM 1020 C CA . LYS A 1 135 ? -5.535 4.246 6.082 1.00 96.38 135 LYS A CA 1
ATOM 1021 C C . LYS A 1 135 ? -5.130 2.941 5.405 1.00 96.38 135 LYS A C 1
ATOM 1023 O O . LYS A 1 135 ? -4.254 2.978 4.547 1.00 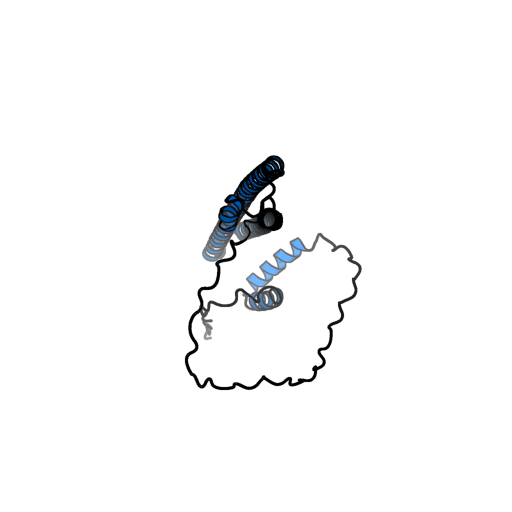96.38 135 LYS A O 1
ATOM 1028 N N . VAL A 1 136 ? -5.785 1.827 5.727 1.00 96.69 136 VAL A N 1
ATOM 1029 C CA . VAL A 1 136 ? -5.594 0.537 5.049 1.00 96.69 136 VAL A CA 1
ATOM 1030 C C . VAL A 1 136 ? -5.991 0.642 3.581 1.00 96.69 136 VAL A C 1
ATOM 1032 O O . VAL A 1 136 ? -5.238 0.193 2.723 1.00 96.69 136 VAL A O 1
ATOM 1035 N N . LYS A 1 137 ? -7.105 1.312 3.267 1.00 97.25 137 LYS A N 1
ATOM 1036 C CA . LYS A 1 137 ? -7.504 1.572 1.881 1.00 97.25 137 LYS A CA 1
ATOM 1037 C C . LYS A 1 137 ? -6.450 2.386 1.129 1.00 97.25 137 LYS A C 1
ATOM 1039 O O . LYS A 1 137 ? -6.031 1.980 0.054 1.00 97.25 137 LYS A O 1
ATOM 1044 N N . THR A 1 138 ? -5.950 3.474 1.722 1.00 97.06 138 THR A N 1
ATOM 1045 C CA . THR A 1 138 ? -4.864 4.267 1.114 1.00 97.06 138 THR A CA 1
ATOM 1046 C C . THR A 1 138 ? -3.590 3.440 0.907 1.00 97.06 138 THR A C 1
ATOM 1048 O O . THR A 1 138 ? -2.937 3.580 -0.124 1.00 97.06 138 THR A O 1
ATOM 1051 N N . ALA A 1 139 ? -3.235 2.567 1.856 1.00 97.50 139 ALA A N 1
ATOM 1052 C CA . ALA A 1 139 ? -2.100 1.658 1.705 1.00 97.50 139 ALA A CA 1
ATOM 1053 C C . ALA A 1 139 ? -2.324 0.658 0.564 1.00 97.50 139 ALA A C 1
ATOM 1055 O O . ALA A 1 139 ? -1.430 0.439 -0.245 1.00 97.50 139 ALA A O 1
ATOM 1056 N N . ASN A 1 140 ? -3.528 0.099 0.447 1.00 97.56 140 ASN A N 1
ATOM 1057 C CA . ASN A 1 140 ? -3.878 -0.802 -0.643 1.00 97.56 140 ASN A CA 1
ATOM 1058 C C . ASN A 1 140 ? -3.805 -0.107 -2.013 1.00 97.56 140 ASN A C 1
ATOM 1060 O O . ASN A 1 140 ? -3.223 -0.655 -2.946 1.00 97.56 140 ASN A O 1
ATOM 1064 N N . ASP A 1 141 ? -4.321 1.117 -2.123 1.00 97.44 141 ASP A N 1
ATOM 1065 C CA . ASP A 1 141 ? -4.248 1.904 -3.357 1.00 97.44 141 ASP A CA 1
ATOM 1066 C C . ASP A 1 141 ? -2.782 2.200 -3.737 1.00 97.44 141 ASP A C 1
ATOM 1068 O O . ASP A 1 141 ? -2.379 2.017 -4.888 1.00 97.44 141 ASP A O 1
ATOM 1072 N N . ALA A 1 142 ? -1.937 2.564 -2.762 1.00 97.06 142 ALA A N 1
ATOM 1073 C CA . ALA A 1 142 ? -0.502 2.772 -2.979 1.00 97.06 142 ALA A CA 1
ATOM 1074 C C . ALA A 1 142 ? 0.221 1.497 -3.460 1.00 97.06 142 ALA A C 1
ATOM 1076 O O . ALA A 1 142 ? 1.080 1.569 -4.350 1.00 97.06 142 ALA A O 1
ATOM 1077 N N . LYS A 1 143 ? -0.161 0.322 -2.941 1.00 97.44 143 LYS A N 1
ATOM 1078 C CA . LYS A 1 143 ? 0.335 -0.977 -3.424 1.00 97.44 143 LYS A CA 1
ATOM 1079 C C . LYS A 1 143 ? -0.062 -1.240 -4.863 1.00 97.44 143 LYS A C 1
ATOM 1081 O O . LYS A 1 143 ? 0.794 -1.601 -5.668 1.00 97.44 143 LYS A O 1
ATOM 1086 N N . VAL A 1 144 ? -1.331 -1.026 -5.205 1.00 98.19 144 VAL A N 1
ATOM 1087 C CA . VAL A 1 144 ? -1.829 -1.205 -6.576 1.00 98.19 144 VAL A CA 1
ATOM 1088 C C . VAL A 1 144 ? -1.062 -0.309 -7.550 1.00 98.19 144 VAL A C 1
ATOM 1090 O O . VAL A 1 144 ? -0.604 -0.795 -8.583 1.00 98.19 144 VAL A O 1
ATOM 1093 N N . HIS A 1 145 ? -0.827 0.958 -7.200 1.00 97.56 145 HIS A N 1
ATOM 1094 C CA . HIS A 1 145 ? -0.028 1.868 -8.027 1.00 97.56 145 HIS A CA 1
ATOM 1095 C C . HIS A 1 145 ? 1.429 1.422 -8.182 1.00 97.56 145 HIS A C 1
ATOM 1097 O O . HIS A 1 145 ? 1.994 1.517 -9.270 1.00 97.56 145 HIS A O 1
ATOM 1103 N N . THR A 1 146 ? 2.038 0.895 -7.120 1.00 98.19 146 THR A N 1
ATOM 1104 C CA . THR A 1 146 ? 3.404 0.360 -7.190 1.00 98.19 146 THR A CA 1
ATOM 1105 C C . THR A 1 146 ? 3.469 -0.867 -8.101 1.00 98.19 146 THR A C 1
ATOM 1107 O O . THR A 1 146 ? 4.368 -0.966 -8.932 1.00 98.19 146 THR A O 1
ATOM 1110 N N . ILE A 1 147 ? 2.490 -1.774 -8.012 1.00 97.94 147 ILE A N 1
ATOM 1111 C CA . ILE A 1 147 ? 2.385 -2.945 -8.896 1.00 97.94 147 ILE A CA 1
ATOM 1112 C C . ILE A 1 147 ? 2.236 -2.508 -10.357 1.00 97.94 147 ILE A C 1
ATOM 1114 O O . ILE A 1 147 ? 2.928 -3.043 -11.222 1.00 97.94 147 ILE A O 1
ATOM 1118 N N . GLN A 1 148 ? 1.379 -1.522 -10.632 1.00 98.25 148 GLN A N 1
ATOM 1119 C CA . GLN A 1 148 ? 1.209 -0.966 -11.976 1.00 98.25 148 GLN A CA 1
ATOM 1120 C C . GLN A 1 148 ? 2.523 -0.387 -12.513 1.00 98.25 148 GLN A C 1
ATOM 1122 O O . GLN A 1 148 ? 2.928 -0.725 -13.621 1.00 98.25 148 GLN A O 1
ATOM 1127 N N . ALA A 1 149 ? 3.250 0.395 -11.712 1.00 98.00 149 ALA A N 1
ATOM 1128 C CA . ALA A 1 149 ? 4.539 0.953 -12.120 1.00 98.00 149 ALA A CA 1
ATOM 1129 C C . ALA A 1 149 ? 5.593 -0.131 -12.412 1.00 98.00 149 ALA A C 1
ATOM 1131 O O . ALA A 1 149 ? 6.319 -0.035 -13.401 1.00 98.00 149 ALA A O 1
ATOM 1132 N N . ILE A 1 150 ? 5.632 -1.206 -11.613 1.00 98.25 150 ILE A N 1
ATOM 1133 C CA . ILE A 1 150 ? 6.499 -2.367 -11.872 1.00 98.25 150 ILE A CA 1
ATOM 1134 C C . ILE A 1 150 ? 6.135 -3.026 -13.208 1.00 98.25 150 ILE A C 1
ATOM 1136 O O . ILE A 1 150 ? 7.027 -3.363 -13.989 1.00 98.25 150 ILE A O 1
ATOM 1140 N N . GLN A 1 151 ? 4.841 -3.206 -13.488 1.00 98.25 151 GLN A N 1
ATOM 1141 C CA . GLN A 1 151 ? 4.370 -3.774 -14.754 1.00 98.25 151 GLN A CA 1
ATOM 1142 C C . GLN A 1 151 ? 4.743 -2.884 -15.945 1.00 98.25 151 GLN A C 1
ATOM 1144 O O . GLN A 1 151 ? 5.218 -3.390 -16.960 1.00 98.25 151 GLN A O 1
ATOM 1149 N N . GLU A 1 152 ? 4.594 -1.565 -15.813 1.00 97.81 152 GLU A N 1
ATOM 1150 C CA . GLU A 1 152 ? 5.002 -0.596 -16.833 1.00 97.81 152 GLU A CA 1
ATOM 1151 C C . GLU A 1 152 ? 6.513 -0.627 -17.086 1.00 97.81 152 GLU A C 1
ATOM 1153 O O . GLU A 1 152 ? 6.940 -0.667 -18.241 1.00 97.81 152 GLU A O 1
ATOM 1158 N N . HIS A 1 153 ? 7.330 -0.653 -16.029 1.00 98.19 153 HIS A N 1
ATOM 1159 C CA . HIS A 1 153 ? 8.783 -0.776 -16.147 1.00 98.19 153 HIS A CA 1
ATOM 1160 C C . HIS A 1 153 ? 9.177 -2.099 -16.819 1.00 98.19 153 HIS A C 1
ATOM 1162 O O . HIS A 1 153 ? 9.992 -2.099 -17.739 1.00 98.19 153 HIS A O 1
ATOM 1168 N N . ALA A 1 154 ? 8.555 -3.220 -16.439 1.00 98.12 154 ALA A N 1
ATOM 1169 C CA . ALA A 1 154 ? 8.797 -4.516 -17.070 1.00 98.12 154 ALA A CA 1
ATOM 1170 C C . ALA A 1 154 ? 8.414 -4.516 -18.561 1.00 98.12 154 ALA A C 1
ATOM 1172 O O . ALA A 1 154 ? 9.161 -5.038 -19.391 1.00 98.12 154 ALA A O 1
ATOM 1173 N N . ALA A 1 155 ? 7.288 -3.894 -18.920 1.00 98.06 155 ALA A N 1
ATOM 1174 C CA . ALA A 1 155 ? 6.857 -3.756 -20.308 1.00 98.06 155 ALA A CA 1
ATOM 1175 C C . ALA A 1 155 ? 7.828 -2.891 -21.129 1.00 98.06 155 ALA A C 1
ATOM 1177 O O . ALA A 1 155 ? 8.189 -3.259 -22.248 1.00 98.06 155 ALA A O 1
ATOM 1178 N N . ARG A 1 156 ? 8.299 -1.771 -20.566 1.00 97.44 156 ARG A N 1
ATOM 1179 C CA . ARG A 1 156 ? 9.300 -0.898 -21.199 1.00 97.44 156 ARG A CA 1
ATOM 1180 C C . ARG A 1 156 ? 10.645 -1.593 -21.358 1.00 97.44 156 ARG A C 1
ATOM 1182 O O . ARG A 1 156 ? 11.236 -1.506 -22.428 1.00 97.44 156 ARG A O 1
ATOM 1189 N N . LEU A 1 157 ? 11.098 -2.317 -20.336 1.00 97.94 157 LEU A N 1
ATOM 1190 C CA . LEU A 1 157 ? 12.329 -3.100 -20.387 1.00 97.94 157 LEU A CA 1
ATOM 1191 C C . LEU A 1 157 ? 12.250 -4.175 -21.471 1.00 97.94 157 LEU A C 1
ATOM 1193 O O . LEU A 1 157 ? 13.164 -4.297 -22.281 1.00 97.94 157 LEU A O 1
ATOM 1197 N N . LYS A 1 158 ? 11.138 -4.918 -21.526 1.00 97.94 158 LYS A N 1
ATOM 1198 C CA . LYS A 1 158 ? 10.904 -5.906 -22.580 1.00 97.94 158 LYS A CA 1
ATOM 1199 C C . LYS A 1 158 ? 10.967 -5.262 -23.964 1.00 97.94 158 LYS A C 1
ATOM 1201 O O . LYS A 1 158 ? 11.692 -5.756 -24.819 1.00 97.94 158 LYS A O 1
ATOM 1206 N N . LYS A 1 159 ? 10.257 -4.149 -24.161 1.00 97.50 159 LYS A N 1
ATOM 1207 C CA . LYS A 1 159 ? 10.262 -3.420 -25.432 1.00 97.50 159 LYS A CA 1
ATOM 1208 C C . LYS A 1 159 ? 11.670 -2.957 -25.820 1.00 97.50 159 LYS A C 1
ATOM 1210 O O . LYS A 1 159 ? 12.075 -3.164 -26.952 1.00 97.50 159 LYS A O 1
ATOM 1215 N N . ALA A 1 160 ? 12.432 -2.394 -24.885 1.00 97.44 160 ALA A N 1
ATOM 1216 C CA . ALA A 1 160 ? 13.807 -1.969 -25.137 1.00 97.44 160 ALA A CA 1
ATOM 1217 C C . ALA A 1 160 ? 14.709 -3.146 -25.548 1.00 97.44 160 ALA A C 1
ATOM 1219 O O . ALA A 1 160 ? 15.490 -3.026 -26.485 1.00 97.44 160 ALA A O 1
ATOM 1220 N N . VAL A 1 161 ? 14.576 -4.307 -24.901 1.00 97.12 161 VAL A N 1
ATOM 1221 C CA . VAL A 1 161 ? 15.317 -5.515 -25.296 1.00 97.12 161 VAL A CA 1
ATOM 1222 C C . VAL A 1 161 ? 14.909 -5.992 -26.693 1.00 97.12 161 VAL A C 1
ATOM 1224 O O . VAL A 1 161 ? 15.783 -6.333 -27.489 1.00 97.12 161 VAL A O 1
ATOM 1227 N N . ASP A 1 162 ? 13.609 -5.982 -26.999 1.00 97.38 162 ASP A N 1
ATOM 1228 C CA . ASP A 1 162 ? 13.078 -6.384 -28.306 1.00 97.38 162 ASP A CA 1
ATOM 1229 C C . ASP A 1 162 ? 13.523 -5.409 -29.431 1.00 97.38 162 ASP A C 1
ATOM 1231 O O . ASP A 1 162 ? 13.817 -5.850 -30.542 1.00 97.38 162 ASP A O 1
ATOM 1235 N N . ASP A 1 163 ? 13.650 -4.106 -29.140 1.00 96.75 163 ASP A N 1
ATOM 1236 C CA . ASP A 1 163 ? 14.062 -3.052 -30.089 1.00 96.75 163 ASP A CA 1
ATOM 1237 C C . ASP A 1 163 ? 15.590 -3.021 -30.355 1.00 96.75 163 ASP A C 1
ATOM 1239 O O . ASP A 1 163 ? 16.057 -2.415 -31.329 1.00 96.75 163 ASP A O 1
ATOM 1243 N N . GLY A 1 164 ? 16.394 -3.681 -29.512 1.00 95.56 164 GLY A N 1
ATOM 1244 C CA . GLY A 1 164 ? 17.831 -3.885 -29.707 1.00 95.56 164 GLY A CA 1
ATOM 1245 C C . GLY A 1 164 ? 18.633 -2.585 -29.854 1.00 95.56 164 GLY A C 1
ATOM 1246 O O . GLY A 1 164 ? 18.784 -1.818 -28.908 1.00 95.56 164 GLY A O 1
ATOM 1247 N N . ALA A 1 165 ? 19.189 -2.335 -31.043 1.00 93.69 165 ALA A N 1
ATOM 1248 C CA . ALA A 1 165 ? 19.991 -1.133 -31.305 1.00 93.69 165 ALA A CA 1
ATOM 1249 C C . ALA A 1 165 ? 19.164 0.167 -31.293 1.00 93.69 165 ALA A C 1
ATOM 1251 O O . ALA A 1 165 ? 19.721 1.236 -31.061 1.00 93.69 165 ALA A O 1
ATOM 1252 N N . ASN A 1 166 ? 17.848 0.075 -31.512 1.00 94.88 166 ASN A N 1
ATOM 1253 C CA . ASN A 1 166 ? 16.930 1.218 -31.507 1.00 94.88 166 ASN A CA 1
ATOM 1254 C C . ASN A 1 166 ? 16.242 1.414 -30.145 1.00 94.88 166 ASN A C 1
ATOM 1256 O O . ASN A 1 166 ? 15.272 2.165 -30.035 1.00 94.88 166 ASN A O 1
ATOM 1260 N N . ALA A 1 167 ? 16.712 0.712 -29.114 1.00 95.62 167 ALA A N 1
ATOM 1261 C CA . ALA A 1 167 ? 16.132 0.738 -27.786 1.00 95.62 167 ALA A CA 1
ATOM 1262 C C . ALA A 1 167 ? 16.225 2.123 -27.139 1.00 95.62 167 ALA A C 1
ATOM 1264 O O . ALA A 1 167 ? 17.289 2.742 -27.087 1.00 95.62 167 ALA A O 1
ATOM 1265 N N . ASN A 1 168 ? 15.114 2.572 -26.556 1.00 94.69 168 ASN A N 1
ATOM 1266 C CA . ASN A 1 168 ? 15.093 3.772 -25.731 1.00 94.69 168 ASN A CA 1
ATOM 1267 C C . ASN A 1 168 ? 15.322 3.405 -24.255 1.00 94.69 168 ASN A C 1
ATOM 1269 O O . ASN A 1 168 ? 14.377 3.139 -23.509 1.00 94.69 168 ASN A O 1
ATOM 1273 N N . TRP A 1 169 ? 16.592 3.376 -23.849 1.00 95.69 169 TRP A N 1
ATOM 1274 C CA . TRP A 1 169 ? 16.997 3.073 -22.473 1.00 95.69 169 TRP A CA 1
ATOM 1275 C C . TRP A 1 169 ? 16.668 4.193 -21.478 1.00 95.69 169 TRP A C 1
ATOM 1277 O O . TRP A 1 169 ? 16.477 3.905 -20.294 1.00 95.69 169 TRP A O 1
ATOM 1287 N N . ASP A 1 170 ? 16.519 5.435 -21.943 1.00 96.75 170 ASP A N 1
ATOM 1288 C CA . ASP A 1 170 ? 16.131 6.564 -21.090 1.00 96.75 170 ASP A CA 1
ATOM 1289 C C . ASP A 1 170 ? 14.717 6.358 -20.537 1.00 96.75 170 ASP A C 1
ATOM 1291 O O . ASP A 1 170 ? 14.498 6.460 -19.331 1.00 96.75 170 ASP A O 1
ATOM 1295 N N . LEU A 1 171 ? 13.773 5.920 -21.379 1.00 95.88 171 LEU A N 1
ATOM 1296 C CA . LEU A 1 171 ? 12.407 5.596 -20.948 1.00 95.88 171 LEU A CA 1
ATOM 1297 C C . LEU A 1 171 ? 12.346 4.435 -19.948 1.00 95.88 171 LEU A C 1
ATOM 1299 O O . LEU A 1 171 ? 11.435 4.402 -19.111 1.00 95.88 171 LEU A O 1
ATOM 1303 N N . VAL A 1 172 ? 13.272 3.474 -20.045 1.00 97.44 172 VAL A N 1
ATOM 1304 C CA . VAL A 1 172 ? 13.401 2.378 -19.072 1.00 97.44 172 VAL A CA 1
ATOM 1305 C C . VAL A 1 172 ? 13.887 2.944 -17.741 1.00 97.44 172 VAL A C 1
ATOM 1307 O O . VAL A 1 172 ? 13.238 2.722 -16.719 1.00 97.44 172 VAL A O 1
ATOM 1310 N N . SER A 1 173 ? 14.952 3.749 -17.762 1.00 97.50 173 SER A N 1
ATOM 1311 C CA . SER A 1 173 ? 15.512 4.408 -16.577 1.00 97.50 173 SER A CA 1
ATOM 1312 C C . SER A 1 173 ? 14.486 5.297 -15.862 1.00 97.50 173 SER A C 1
ATOM 1314 O O . SER A 1 173 ? 14.294 5.180 -14.652 1.00 97.50 173 SER A O 1
ATOM 1316 N N . GLU A 1 174 ? 13.731 6.114 -16.600 1.00 97.81 174 GLU A N 1
ATOM 1317 C CA . GLU A 1 174 ? 12.656 6.941 -16.040 1.00 97.81 174 GLU A CA 1
ATOM 1318 C C . GLU A 1 174 ? 11.579 6.101 -15.341 1.00 97.81 174 GLU A C 1
ATOM 1320 O O . GLU A 1 174 ? 11.146 6.422 -14.231 1.00 97.81 174 GLU A O 1
ATOM 1325 N N . SER A 1 175 ? 11.156 4.997 -15.965 1.00 97.19 175 SER A N 1
ATOM 1326 C CA . SER A 1 175 ? 10.155 4.109 -15.364 1.00 97.19 175 SER A CA 1
ATOM 1327 C C . SER A 1 175 ? 10.677 3.352 -14.140 1.00 97.19 175 SER A C 1
ATOM 1329 O O . SER A 1 175 ? 9.908 3.109 -13.205 1.00 97.19 175 SER A O 1
ATOM 1331 N N . LEU A 1 176 ? 11.978 3.052 -14.089 1.00 97.50 176 LEU A N 1
ATOM 1332 C CA . LEU A 1 176 ? 12.628 2.504 -12.901 1.00 97.50 176 LEU A CA 1
ATOM 1333 C C . LEU A 1 176 ? 12.604 3.519 -11.753 1.00 97.50 176 LEU A C 1
ATOM 1335 O O . LEU A 1 176 ? 12.150 3.192 -10.658 1.00 97.50 176 LEU A O 1
ATOM 1339 N N . ILE A 1 177 ? 13.002 4.768 -12.014 1.00 97.75 177 ILE A N 1
ATOM 1340 C CA . ILE A 1 177 ? 12.978 5.852 -11.018 1.00 97.75 177 ILE A CA 1
ATOM 1341 C C . ILE A 1 177 ? 11.556 6.066 -10.483 1.00 97.75 177 ILE A C 1
ATOM 1343 O O . ILE A 1 177 ? 11.358 6.212 -9.273 1.00 97.75 177 ILE A O 1
ATOM 1347 N N . ASN A 1 178 ? 10.547 6.055 -11.360 1.00 97.62 178 ASN A N 1
ATOM 1348 C CA . ASN A 1 178 ? 9.150 6.171 -10.946 1.00 97.62 178 ASN A CA 1
ATOM 1349 C C . ASN A 1 178 ? 8.715 4.999 -10.049 1.00 97.62 178 ASN A C 1
ATOM 1351 O O . ASN A 1 178 ? 8.087 5.211 -9.010 1.00 97.62 178 ASN A O 1
ATOM 1355 N N . THR A 1 179 ? 9.101 3.775 -10.411 1.00 98.06 179 THR A N 1
ATOM 1356 C CA . THR A 1 179 ? 8.827 2.569 -9.618 1.00 98.06 179 THR A CA 1
ATOM 1357 C C . THR A 1 179 ? 9.453 2.662 -8.227 1.00 98.06 179 THR A C 1
ATOM 1359 O O . THR A 1 179 ? 8.780 2.415 -7.227 1.00 98.06 179 THR A O 1
ATOM 1362 N N . GLU A 1 180 ? 10.716 3.082 -8.132 1.00 97.38 180 GLU A N 1
ATOM 1363 C CA . GLU A 1 180 ? 11.401 3.266 -6.849 1.00 97.38 180 GLU A CA 1
ATOM 1364 C C . GLU A 1 180 ? 10.743 4.353 -5.992 1.00 97.38 180 GLU A C 1
ATOM 1366 O O . GLU A 1 180 ? 10.597 4.193 -4.777 1.00 97.38 180 GLU A O 1
ATOM 1371 N N . LYS A 1 181 ? 10.317 5.460 -6.610 1.00 97.75 181 LYS A N 1
ATOM 1372 C CA . LYS A 1 181 ? 9.602 6.537 -5.919 1.00 97.75 181 LYS A CA 1
ATOM 1373 C C . LYS A 1 181 ? 8.283 6.038 -5.328 1.00 97.75 181 LYS A C 1
ATOM 1375 O O . LYS A 1 181 ? 8.007 6.301 -4.156 1.00 97.75 181 LYS A O 1
ATOM 1380 N N . LEU A 1 182 ? 7.484 5.320 -6.117 1.00 97.81 182 LEU A N 1
ATOM 1381 C CA . LEU A 1 182 ? 6.206 4.767 -5.667 1.00 97.81 182 LEU A CA 1
ATOM 1382 C C . LEU A 1 182 ? 6.404 3.693 -4.597 1.00 97.81 182 LEU A C 1
ATOM 1384 O O . LEU A 1 182 ? 5.726 3.746 -3.578 1.00 97.81 182 LEU A O 1
ATOM 1388 N N . SER A 1 183 ? 7.405 2.823 -4.745 1.00 97.50 183 SER A N 1
ATOM 1389 C CA . SER A 1 183 ? 7.753 1.811 -3.741 1.00 97.50 183 SER A CA 1
ATOM 1390 C C . SER A 1 183 ? 8.136 2.428 -2.388 1.00 97.50 183 SER A C 1
ATOM 1392 O O . SER A 1 183 ? 7.665 1.979 -1.342 1.00 97.50 183 SER A O 1
ATOM 1394 N N . LYS A 1 184 ? 8.924 3.513 -2.383 1.00 97.25 184 LYS A N 1
ATOM 1395 C CA . LYS A 1 184 ? 9.247 4.256 -1.150 1.00 97.25 184 LYS A CA 1
ATOM 1396 C C . LYS A 1 184 ? 8.000 4.870 -0.509 1.00 97.25 184 LYS A C 1
ATOM 1398 O O . LYS A 1 184 ? 7.865 4.853 0.715 1.00 97.25 184 LYS A O 1
ATOM 1403 N N . SER A 1 185 ? 7.096 5.412 -1.326 1.00 96.00 185 SER A N 1
ATOM 1404 C CA . SER A 1 185 ? 5.827 5.968 -0.850 1.00 96.00 185 SER A CA 1
ATOM 1405 C C . SER A 1 185 ? 4.917 4.885 -0.266 1.00 96.00 185 SER A C 1
ATOM 1407 O O . SER A 1 185 ? 4.399 5.074 0.831 1.00 96.00 185 SER A O 1
ATOM 1409 N N . ASP A 1 186 ? 4.754 3.753 -0.955 1.00 97.38 186 ASP A N 1
ATOM 1410 C CA . ASP A 1 186 ? 3.979 2.596 -0.489 1.00 97.38 186 ASP A CA 1
ATOM 1411 C C . ASP A 1 186 ? 4.473 2.115 0.878 1.00 97.38 186 ASP A C 1
ATOM 1413 O O . ASP A 1 186 ? 3.692 2.036 1.823 1.00 97.38 186 ASP A O 1
ATOM 1417 N N . MET A 1 187 ? 5.786 1.922 1.034 1.00 95.88 187 MET A N 1
ATOM 1418 C CA . MET A 1 187 ? 6.380 1.514 2.310 1.00 95.88 187 MET A CA 1
ATOM 1419 C C . MET A 1 187 ? 6.036 2.482 3.453 1.00 95.88 187 MET A C 1
ATOM 1421 O O . MET A 1 187 ? 5.695 2.053 4.557 1.00 95.88 187 MET A O 1
ATOM 1425 N N . SER A 1 188 ? 6.099 3.793 3.196 1.00 96.31 188 SER A N 1
ATOM 1426 C CA . SER A 1 188 ? 5.720 4.805 4.186 1.00 96.31 188 SER A CA 1
ATOM 1427 C C . SER A 1 188 ? 4.235 4.708 4.541 1.00 96.31 188 SER A C 1
ATOM 1429 O O . SER A 1 188 ? 3.882 4.662 5.720 1.00 96.31 188 SER A O 1
ATOM 1431 N N . VAL A 1 189 ? 3.350 4.638 3.546 1.00 97.06 189 VAL A N 1
ATOM 1432 C CA . VAL A 1 189 ? 1.898 4.572 3.766 1.00 97.06 189 VAL A CA 1
ATOM 1433 C C . VAL A 1 189 ? 1.505 3.284 4.495 1.00 97.06 189 VAL A C 1
ATOM 1435 O O . VAL A 1 189 ? 0.688 3.331 5.417 1.00 97.06 189 VAL A O 1
ATOM 1438 N N . GLU A 1 190 ? 2.125 2.152 4.161 1.00 96.75 190 GLU A N 1
ATOM 1439 C CA . GLU A 1 190 ? 1.921 0.882 4.854 1.00 96.75 190 GLU A CA 1
ATOM 1440 C C . GLU A 1 190 ? 2.321 0.989 6.330 1.00 96.75 190 GLU A C 1
ATOM 1442 O O . GLU A 1 190 ? 1.530 0.633 7.206 1.00 96.75 190 GLU A O 1
ATOM 1447 N N . ALA A 1 191 ? 3.500 1.544 6.627 1.00 96.50 191 ALA A N 1
ATOM 1448 C CA . ALA A 1 191 ? 3.944 1.756 8.003 1.00 96.50 191 ALA A CA 1
ATOM 1449 C C . ALA A 1 191 ? 2.948 2.623 8.790 1.00 96.50 191 ALA A C 1
ATOM 1451 O O . ALA A 1 191 ? 2.581 2.289 9.917 1.00 96.50 191 ALA A O 1
ATOM 1452 N N . HIS A 1 192 ? 2.432 3.689 8.171 1.00 94.44 192 HIS A N 1
ATOM 1453 C CA . HIS A 1 192 ? 1.390 4.506 8.784 1.00 94.44 192 HIS A CA 1
ATOM 1454 C C . HIS A 1 192 ? 0.113 3.698 9.030 1.00 94.44 192 HIS A C 1
ATOM 1456 O O . HIS A 1 192 ? -0.413 3.755 10.136 1.00 94.44 192 HIS A O 1
ATOM 1462 N N . SER A 1 193 ? -0.381 2.918 8.064 1.00 96.69 193 SER A N 1
ATOM 1463 C CA . SER A 1 193 ? -1.591 2.103 8.263 1.00 96.69 193 SER A CA 1
ATOM 1464 C C . SER A 1 193 ? -1.449 1.091 9.405 1.00 96.69 193 SER A C 1
ATOM 1466 O O . SER A 1 193 ? -2.376 0.946 10.202 1.00 96.69 193 SER A O 1
ATOM 1468 N N . ARG A 1 194 ? -0.269 0.474 9.564 1.00 95.94 194 ARG A N 1
ATOM 1469 C CA . ARG A 1 194 ? 0.022 -0.449 10.672 1.00 95.94 194 ARG A CA 1
ATOM 1470 C C . ARG A 1 194 ? -0.086 0.244 12.023 1.00 95.94 194 ARG A C 1
ATOM 1472 O O . ARG A 1 194 ? -0.752 -0.278 12.910 1.00 95.94 194 ARG A O 1
ATOM 1479 N N . ASN A 1 195 ? 0.441 1.462 12.141 1.00 96.31 195 ASN A N 1
ATOM 1480 C CA . ASN A 1 195 ? 0.329 2.244 13.373 1.00 96.31 195 ASN A CA 1
ATOM 1481 C C . ASN A 1 195 ? -1.134 2.522 13.770 1.00 96.31 195 ASN A C 1
ATOM 1483 O O . ASN A 1 195 ? -1.455 2.543 14.959 1.00 96.31 195 ASN A O 1
ATOM 1487 N N . TYR A 1 196 ? -2.037 2.723 12.801 1.00 95.25 196 TYR A N 1
ATOM 1488 C CA . TYR A 1 196 ? -3.468 2.904 13.090 1.00 95.25 196 TYR A CA 1
ATOM 1489 C C . TYR A 1 196 ? -4.143 1.600 13.533 1.00 95.25 196 TYR A C 1
ATOM 1491 O O . TYR A 1 196 ? -4.952 1.633 14.459 1.00 95.25 196 TYR A O 1
ATOM 1499 N N . ILE A 1 197 ? -3.780 0.460 12.939 1.00 95.31 197 ILE A N 1
ATOM 1500 C CA . ILE A 1 197 ? -4.253 -0.862 13.385 1.00 95.31 197 ILE A CA 1
ATOM 1501 C C . ILE A 1 197 ? -3.764 -1.148 14.811 1.00 95.31 197 ILE A C 1
ATOM 1503 O O . ILE A 1 197 ? -4.539 -1.579 15.663 1.00 95.31 197 ILE A O 1
ATOM 1507 N N . ASP A 1 198 ? -2.500 -0.856 15.111 1.00 94.94 198 ASP A N 1
ATOM 1508 C CA . ASP A 1 198 ? -1.950 -1.051 16.452 1.00 94.94 198 ASP A CA 1
ATOM 1509 C C . ASP A 1 198 ? -2.586 -0.100 17.476 1.00 94.94 198 ASP A C 1
ATOM 1511 O O . ASP A 1 198 ? -2.857 -0.497 18.611 1.00 94.94 198 ASP A O 1
ATOM 1515 N N . SER A 1 199 ? -2.923 1.127 17.068 1.00 94.31 199 SER A N 1
ATOM 1516 C CA . SER A 1 199 ? -3.689 2.064 17.900 1.00 94.31 199 SER A CA 1
ATOM 1517 C C . SER A 1 199 ? -5.100 1.546 18.197 1.00 94.31 199 SER A C 1
ATOM 1519 O O . SER A 1 199 ? -5.554 1.637 19.337 1.00 94.31 199 SER A O 1
ATOM 1521 N N . LEU A 1 200 ? -5.780 0.951 17.210 1.00 94.31 200 LEU A N 1
ATOM 1522 C CA . LEU A 1 200 ? -7.078 0.297 17.404 1.00 94.31 200 LEU A CA 1
ATOM 1523 C C . LEU A 1 200 ? -6.966 -0.881 18.384 1.00 94.31 200 LEU A C 1
ATOM 1525 O O . LEU A 1 200 ? -7.737 -0.957 19.341 1.00 94.31 200 LEU A O 1
ATOM 1529 N N . ARG A 1 201 ? -5.960 -1.750 18.217 1.00 94.06 201 ARG A N 1
ATOM 1530 C CA . ARG A 1 201 ? -5.688 -2.861 19.150 1.00 94.06 201 ARG A CA 1
ATOM 1531 C C . ARG A 1 201 ? -5.450 -2.369 20.569 1.00 94.06 201 ARG A C 1
ATOM 1533 O O . ARG A 1 201 ? -5.946 -2.976 21.515 1.00 94.06 201 ARG A O 1
ATOM 1540 N N . LYS A 1 202 ? -4.719 -1.263 20.724 1.00 94.25 202 LYS A N 1
ATOM 1541 C CA . LYS A 1 202 ? -4.504 -0.636 22.028 1.00 94.25 202 LYS A CA 1
ATOM 1542 C C . LYS A 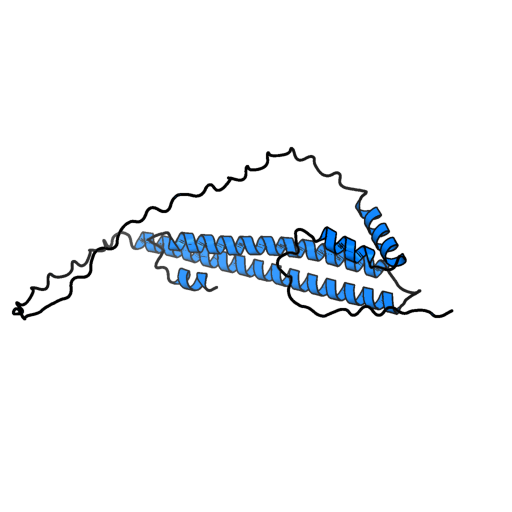1 202 ? -5.828 -0.196 22.655 1.00 94.25 202 LYS A C 1
ATOM 1544 O O . LYS A 1 202 ? -6.092 -0.577 23.786 1.00 94.25 202 LYS A O 1
ATOM 1549 N N . ILE A 1 203 ? -6.687 0.509 21.915 1.00 93.50 203 ILE A N 1
ATOM 1550 C CA . ILE A 1 203 ? -8.006 0.950 22.410 1.00 93.50 203 ILE A CA 1
ATOM 1551 C C . ILE A 1 203 ? -8.870 -0.248 22.837 1.00 93.50 203 ILE A C 1
ATOM 1553 O O . ILE A 1 203 ? -9.508 -0.205 23.887 1.00 93.50 203 ILE A O 1
ATOM 1557 N N . ILE A 1 204 ? -8.861 -1.334 22.058 1.00 93.12 204 ILE A N 1
ATOM 1558 C CA . ILE A 1 204 ? -9.579 -2.572 22.391 1.00 93.12 204 ILE A CA 1
ATOM 1559 C C . ILE A 1 204 ? -9.025 -3.196 23.678 1.00 93.12 204 ILE A C 1
ATOM 1561 O O . ILE A 1 204 ? -9.791 -3.580 24.561 1.00 93.12 204 ILE A O 1
ATOM 1565 N N . ASN A 1 205 ? -7.702 -3.293 23.812 1.00 92.38 205 ASN A N 1
ATOM 1566 C CA . ASN A 1 205 ? -7.067 -3.858 25.003 1.00 92.38 205 ASN A CA 1
ATOM 1567 C C . ASN A 1 205 ? -7.305 -2.996 26.251 1.00 92.38 205 ASN A C 1
ATOM 1569 O O . ASN A 1 205 ? -7.561 -3.544 27.325 1.00 92.38 205 ASN A O 1
ATOM 1573 N N . ASP A 1 206 ? -7.294 -1.670 26.108 1.00 91.00 206 ASP A N 1
ATOM 1574 C CA . ASP A 1 206 ? -7.617 -0.727 27.181 1.00 91.00 206 ASP A CA 1
ATOM 1575 C C . ASP A 1 206 ? -9.078 -0.915 27.635 1.00 91.00 206 ASP A C 1
ATOM 1577 O O . ASP A 1 206 ? -9.359 -0.983 28.833 1.00 91.00 206 ASP A O 1
ATOM 1581 N N . GLY A 1 207 ? -10.006 -1.087 26.684 1.00 90.50 207 GLY A N 1
ATOM 1582 C CA . GLY A 1 207 ? -11.417 -1.366 26.961 1.00 90.50 207 GLY A CA 1
ATOM 1583 C C . GLY A 1 207 ? -11.660 -2.714 27.646 1.00 90.50 207 GLY A C 1
ATOM 1584 O O . GLY A 1 207 ? -12.493 -2.798 28.547 1.00 90.50 207 GLY A O 1
ATOM 1585 N N . LYS A 1 208 ? -10.900 -3.755 27.281 1.00 90.88 208 LYS A N 1
ATOM 1586 C CA . LYS A 1 208 ? -10.938 -5.074 27.942 1.00 90.88 208 LYS A CA 1
ATOM 1587 C C . LYS A 1 208 ? -10.385 -5.048 29.364 1.00 90.88 208 LYS A C 1
ATOM 1589 O O . LYS A 1 208 ? -10.884 -5.762 30.228 1.00 90.88 208 LYS A O 1
ATOM 1594 N N . SER A 1 209 ? -9.338 -4.259 29.590 1.00 90.81 209 SER A N 1
ATOM 1595 C CA . SER A 1 209 ? -8.649 -4.189 30.883 1.00 90.81 209 SER A CA 1
ATOM 1596 C C . SER A 1 209 ? -9.443 -3.400 31.929 1.00 90.81 209 SER A C 1
ATOM 1598 O O . SER A 1 209 ? -9.181 -3.531 33.122 1.00 90.81 209 SER A O 1
ATOM 1600 N N . ASN A 1 210 ? -10.414 -2.588 31.504 1.00 88.19 210 ASN A N 1
ATOM 1601 C CA . ASN A 1 210 ? -11.254 -1.799 32.395 1.00 88.19 210 ASN A CA 1
ATOM 1602 C C . ASN A 1 210 ? -12.516 -2.593 32.815 1.00 88.19 210 ASN A C 1
ATOM 1604 O O . ASN A 1 210 ? -13.339 -2.912 31.955 1.00 88.19 210 ASN A O 1
ATOM 1608 N N . PRO A 1 211 ? -12.725 -2.868 34.121 1.00 86.31 211 PRO A N 1
ATOM 1609 C CA . PRO A 1 211 ? -13.879 -3.630 34.617 1.00 86.31 211 PRO A CA 1
ATOM 1610 C C . PRO A 1 211 ? -15.249 -3.047 34.244 1.00 86.31 211 PRO A C 1
ATOM 1612 O O . PRO A 1 211 ? -16.221 -3.790 34.143 1.00 86.31 211 PRO A O 1
ATOM 1615 N N . SER A 1 212 ? -15.336 -1.732 34.032 1.00 84.88 212 SER A N 1
ATOM 1616 C CA . SER A 1 212 ? -16.589 -1.049 33.685 1.00 84.88 212 SER A CA 1
ATOM 1617 C C . SER A 1 212 ? -16.956 -1.184 32.205 1.00 84.88 212 SER A C 1
ATOM 1619 O O . SER A 1 212 ? -18.119 -0.998 31.843 1.00 84.88 212 SER A O 1
ATOM 1621 N N . THR A 1 213 ? -15.983 -1.501 31.346 1.00 85.81 213 THR A N 1
ATOM 1622 C CA . THR A 1 213 ? -16.173 -1.583 29.890 1.00 85.81 213 THR A CA 1
ATOM 1623 C C . THR A 1 213 ? -15.845 -2.949 29.293 1.00 85.81 213 THR A C 1
ATOM 1625 O O . THR A 1 213 ? -16.112 -3.179 28.119 1.00 85.81 213 THR A O 1
ATOM 1628 N N . SER A 1 214 ? -15.306 -3.877 30.083 1.00 85.69 214 SER A N 1
ATOM 1629 C CA . SER A 1 214 ? -14.864 -5.201 29.630 1.00 85.69 214 SER A CA 1
ATOM 1630 C C . SER A 1 214 ? -15.987 -6.064 29.050 1.00 85.69 214 SER A C 1
ATOM 1632 O O . SER A 1 214 ? -15.742 -6.855 28.143 1.00 85.69 214 SER A O 1
ATOM 1634 N N . ASN A 1 215 ? -17.220 -5.880 29.529 1.00 83.88 215 ASN A N 1
ATOM 1635 C CA . ASN A 1 215 ? -18.410 -6.590 29.054 1.00 83.88 215 ASN A CA 1
ATOM 1636 C C . ASN A 1 215 ? -19.079 -5.915 27.843 1.00 83.88 215 ASN A C 1
ATOM 1638 O O . ASN A 1 215 ? -20.196 -6.284 27.477 1.00 83.88 215 ASN A O 1
ATOM 1642 N N . ASN A 1 216 ? -18.443 -4.908 27.236 1.00 84.38 216 ASN A N 1
ATOM 1643 C CA . ASN A 1 216 ? -19.012 -4.225 26.085 1.00 84.38 216 ASN A CA 1
ATOM 1644 C C . ASN A 1 216 ? -19.039 -5.159 24.854 1.00 84.38 216 ASN A C 1
ATOM 1646 O O . ASN A 1 216 ? -17.983 -5.646 24.439 1.00 84.38 216 ASN A O 1
ATOM 1650 N N . PRO A 1 217 ? -20.206 -5.391 24.223 1.00 83.00 217 PRO A N 1
ATOM 1651 C CA . PRO A 1 217 ? -20.316 -6.297 23.080 1.00 83.00 217 PRO A CA 1
ATOM 1652 C C . PRO A 1 217 ? -19.525 -5.824 21.851 1.00 83.00 217 PRO A C 1
ATOM 1654 O O . PRO A 1 217 ? -19.068 -6.652 21.065 1.00 83.00 217 PRO A O 1
ATOM 1657 N N . LEU A 1 218 ? -19.299 -4.514 21.688 1.00 86.31 218 LEU A N 1
ATOM 1658 C CA . LEU A 1 218 ? -18.503 -3.982 20.580 1.00 86.31 218 LEU A CA 1
ATOM 1659 C C . LEU A 1 218 ? -17.028 -4.362 20.684 1.00 86.31 218 LEU A C 1
ATOM 1661 O O . LEU A 1 218 ? -16.367 -4.439 19.653 1.00 86.31 218 LEU A O 1
ATOM 1665 N N . LEU A 1 219 ? -16.510 -4.652 21.883 1.00 88.00 219 LEU A N 1
ATOM 1666 C CA . LEU A 1 219 ? -15.142 -5.147 22.026 1.00 88.00 219 LEU A CA 1
ATOM 1667 C C . LEU A 1 219 ? -14.958 -6.500 21.347 1.00 88.00 219 LEU A C 1
ATOM 1669 O O . LEU A 1 219 ? -13.901 -6.720 20.771 1.00 88.00 219 LEU A O 1
ATOM 1673 N N . LEU A 1 220 ? -15.958 -7.385 21.395 1.00 81.81 220 LEU A N 1
ATOM 1674 C CA . LEU A 1 220 ? -15.890 -8.687 20.726 1.00 81.81 220 LEU A CA 1
ATOM 1675 C C . LEU A 1 220 ? -15.841 -8.506 19.207 1.00 81.81 220 LEU A C 1
ATOM 1677 O O . LEU A 1 220 ? -14.912 -8.984 18.563 1.00 81.81 220 LEU A O 1
ATOM 1681 N N . ASN A 1 221 ? -16.766 -7.714 18.665 1.00 84.31 221 ASN A N 1
ATOM 1682 C CA . ASN A 1 221 ? -16.843 -7.463 17.225 1.00 84.31 221 ASN A CA 1
ATOM 1683 C C . ASN A 1 221 ? -15.605 -6.721 16.693 1.00 84.31 221 ASN A C 1
ATOM 1685 O O . ASN A 1 221 ? -15.109 -7.023 15.610 1.00 84.31 221 ASN A O 1
ATOM 1689 N N . ALA A 1 222 ? -15.073 -5.767 17.462 1.00 81.12 222 ALA A N 1
ATOM 1690 C CA . ALA A 1 222 ? -13.911 -4.977 17.064 1.00 81.12 222 ALA A CA 1
ATOM 1691 C C . ALA A 1 222 ? -12.598 -5.778 17.037 1.00 81.12 222 ALA A C 1
ATOM 1693 O O . ALA A 1 222 ? -11.642 -5.328 16.421 1.00 81.12 222 ALA A O 1
ATOM 1694 N N . ILE A 1 223 ? -12.517 -6.933 17.708 1.00 81.50 223 ILE A N 1
ATOM 1695 C CA . ILE A 1 223 ? -11.341 -7.821 17.632 1.00 81.50 223 ILE A CA 1
ATOM 1696 C C . ILE A 1 223 ? -11.310 -8.580 16.307 1.00 81.50 223 ILE A C 1
ATOM 1698 O O . ILE A 1 223 ? -10.230 -8.869 15.797 1.00 81.50 223 ILE A O 1
ATOM 1702 N N . GLU A 1 224 ? -12.484 -8.963 15.807 1.00 79.56 224 GLU A N 1
ATOM 1703 C CA . GLU A 1 224 ? -12.629 -9.767 14.592 1.00 79.56 224 GLU A CA 1
ATOM 1704 C C . GLU A 1 224 ? -12.525 -8.927 13.311 1.00 79.56 224 GLU A C 1
ATOM 1706 O O . GLU A 1 224 ? -12.274 -9.483 12.243 1.00 79.56 224 GLU A O 1
ATOM 1711 N N . THR A 1 225 ? -12.711 -7.607 13.426 1.00 72.56 225 THR A N 1
ATOM 1712 C CA . THR A 1 225 ? -12.668 -6.631 12.323 1.00 72.56 225 THR A CA 1
ATOM 1713 C C . THR A 1 225 ? -11.250 -6.119 12.077 1.00 72.56 225 THR A C 1
ATOM 1715 O O . THR A 1 225 ? -10.845 -6.057 10.895 1.00 72.56 225 THR A O 1
#